Protein AF-A0A6C0CXL1-F1 (afdb_monomer_lite)

Foldseek 3Di:
DDFDPLCVVVPVLFALLLLLLAQALCSLVVCVVVVVSHPQLNVLQHQSNLVVCVVVVVSHPQANVLNNQHLVSVVVLVVQLVVVVVVCVVVVHDDDSCVRYPLVSNLNHPNCVVVCVVVVVSHFQDDDDDPPDDDDDPPPPPVPVVCVPCRPDHDLLVLLLDLVNLVVCVVVVVSHQLLNVLLRQNSQVVCVVPVVSHDQANVLLHLNNLVVCVVCVVSHDQASVLLRLNNQVVCVVVVVSHPQLNVLLRQNNLVVCVVPVVSHQQQNVLNHLNCLVVSCCQRVVVNVVRVVVPCVVRYDSSSNSNHNSRHDDPPPVVVPPPDD

pLDDT: mean 84.77, std 17.28, range [34.38, 98.25]

Sequence (324 aa):
MSLAPWVKQYEDELLEEYLSRNTNPEVIKYLEKYPKMIRWKYLSENPVAIEILKKNKHRIHWKKICLNPHPYAMEMIKEHYAHYLKRWKEKGIRTPPHMILSWENLSKNPNAVEFLKENPQNVCWYFQENENEWEGGPECSINDELDKNNPDEIHYGYLSENPSAVGYLREKSHIIMGDWLSTNTNGIELLEKKPELINWYWLSENPRAVHILQKHLDKVDWCQLSKNTNAIYLLDNNLEKIDWTYLSANENAVHLLEKYPKKIDWRWLCKNPNAGKIFEKYLDPKNGKYANLNIFNKLDWDWLSENPCIFVKKDEETEQNYCV

Radius of gyration: 22.91 Å; chains: 1; bounding box: 66×61×61 Å

Organism: NCBI:txid1070528

Structure (mmCIF, N/CA/C/O backbone):
data_AF-A0A6C0CXL1-F1
#
_entry.id   AF-A0A6C0CXL1-F1
#
loop_
_atom_site.group_PDB
_atom_site.id
_atom_site.type_symbol
_atom_site.label_atom_id
_atom_site.label_alt_id
_atom_site.label_comp_id
_atom_site.label_asym_id
_atom_site.label_entity_id
_atom_site.label_seq_id
_atom_site.pdbx_PDB_ins_code
_atom_site.Cartn_x
_atom_site.Cartn_y
_atom_site.Cartn_z
_atom_site.occupancy
_atom_site.B_iso_or_equiv
_atom_site.auth_seq_id
_atom_site.auth_comp_id
_atom_site.auth_asym_id
_atom_site.auth_atom_id
_atom_site.pdbx_PDB_model_num
ATOM 1 N N . MET A 1 1 ? 4.145 18.665 17.417 1.00 62.16 1 MET A N 1
ATOM 2 C CA . MET A 1 1 ? 3.394 17.724 16.563 1.00 62.16 1 MET A CA 1
ATOM 3 C C . MET A 1 1 ? 3.927 16.347 16.850 1.00 62.16 1 MET A C 1
ATOM 5 O O . MET A 1 1 ? 5.126 16.206 17.063 1.00 62.16 1 MET A O 1
ATOM 9 N N . SER A 1 2 ? 3.025 15.403 17.034 1.00 78.81 2 SER A N 1
ATOM 10 C CA . SER A 1 2 ? 3.309 14.166 17.742 1.00 78.81 2 SER A CA 1
ATOM 11 C C . SER A 1 2 ? 2.413 13.066 17.216 1.00 78.81 2 SER A C 1
ATOM 13 O O . SER A 1 2 ? 1.394 13.342 16.580 1.00 78.81 2 SER A O 1
ATOM 15 N N . LEU A 1 3 ? 2.788 11.842 17.568 1.00 91.81 3 LEU A N 1
ATOM 16 C CA . LEU A 1 3 ? 1.877 10.716 17.669 1.00 91.81 3 LEU A CA 1
ATOM 17 C C . LEU A 1 3 ? 0.477 11.160 18.121 1.00 91.81 3 LEU A C 1
ATOM 19 O O . LEU A 1 3 ? 0.335 12.061 18.966 1.00 91.81 3 LEU A O 1
ATOM 23 N N . ALA A 1 4 ? -0.538 10.528 17.544 1.00 92.12 4 ALA A N 1
ATOM 24 C CA . ALA A 1 4 ? -1.924 10.711 17.921 1.00 92.12 4 ALA A CA 1
ATOM 25 C C . ALA A 1 4 ? -2.090 10.479 19.435 1.00 92.12 4 ALA A C 1
ATOM 27 O O . ALA A 1 4 ? -1.402 9.626 20.007 1.00 92.12 4 ALA A O 1
ATOM 28 N N . PRO A 1 5 ? -2.979 11.223 20.122 1.00 89.56 5 PRO A N 1
ATOM 29 C CA . PRO A 1 5 ? -3.103 11.130 21.576 1.00 89.56 5 PRO A CA 1
ATOM 30 C C . PRO A 1 5 ? -3.296 9.700 22.094 1.00 89.56 5 PRO A C 1
ATOM 32 O O . PRO A 1 5 ? -2.700 9.342 23.108 1.00 89.56 5 PRO A O 1
ATOM 35 N N . TRP A 1 6 ? -4.064 8.880 21.369 1.00 89.38 6 TRP A N 1
ATOM 36 C CA . TRP A 1 6 ? -4.386 7.503 21.745 1.00 89.38 6 TRP A CA 1
ATOM 37 C C . TRP A 1 6 ? -3.184 6.545 21.704 1.00 89.38 6 TRP A C 1
ATOM 39 O O . TRP A 1 6 ? -3.127 5.620 22.514 1.00 89.38 6 TRP A O 1
ATOM 49 N N . VAL A 1 7 ? -2.213 6.768 20.807 1.00 91.88 7 VAL A N 1
ATOM 50 C CA . VAL A 1 7 ? -1.044 5.880 20.639 1.00 91.88 7 VAL A CA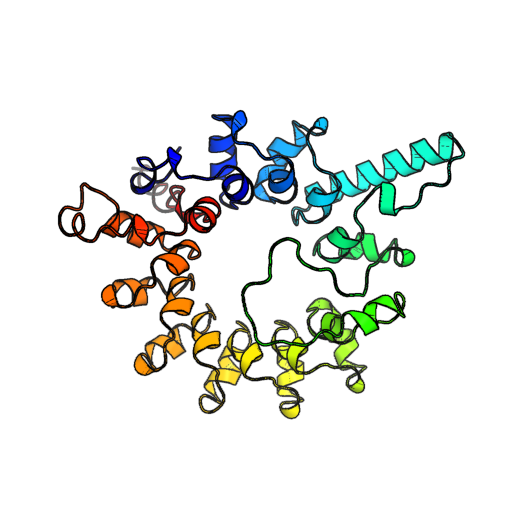 1
ATOM 51 C C . VAL A 1 7 ? 0.151 6.320 21.479 1.00 91.88 7 VAL A C 1
ATOM 53 O O . VAL A 1 7 ? 1.046 5.532 21.749 1.00 91.88 7 VAL A O 1
ATOM 56 N N . LYS A 1 8 ? 0.169 7.573 21.948 1.00 90.06 8 LYS A N 1
ATOM 57 C CA . LYS A 1 8 ? 1.315 8.157 22.662 1.00 90.06 8 LYS A CA 1
ATOM 58 C C . LYS A 1 8 ? 1.738 7.375 23.914 1.00 90.06 8 LYS A C 1
ATOM 60 O O . LYS A 1 8 ? 2.912 7.351 24.250 1.00 90.06 8 LYS A O 1
ATOM 65 N N . GLN A 1 9 ? 0.793 6.762 24.618 1.00 87.19 9 GLN A N 1
ATOM 66 C CA . GLN A 1 9 ? 1.080 5.929 25.796 1.00 87.19 9 GLN A CA 1
ATOM 67 C C . GLN A 1 9 ? 1.695 4.560 25.450 1.00 87.19 9 GLN A C 1
ATOM 69 O O . GLN A 1 9 ? 2.160 3.867 26.344 1.00 87.19 9 GLN A O 1
ATOM 74 N N . TYR A 1 10 ? 1.678 4.186 24.171 1.00 91.00 10 TYR A N 1
ATOM 75 C CA . TYR A 1 10 ? 2.215 2.942 23.622 1.00 91.00 10 TYR A CA 1
ATOM 76 C C . TYR A 1 10 ? 3.412 3.222 22.700 1.00 91.00 10 TYR A C 1
ATOM 78 O O . TYR A 1 10 ? 3.682 2.465 21.777 1.00 91.00 10 TYR A O 1
ATOM 86 N N . GLU A 1 11 ? 4.116 4.340 22.918 1.00 91.75 11 GLU A N 1
ATOM 87 C CA . GLU A 1 11 ? 5.282 4.733 22.114 1.00 91.75 11 GLU A CA 1
ATOM 88 C C . GLU A 1 11 ? 6.381 3.655 22.134 1.00 91.75 11 GLU A C 1
ATOM 90 O O . GLU A 1 11 ? 7.046 3.456 21.122 1.00 91.75 11 GLU A O 1
ATOM 95 N N . ASP A 1 12 ? 6.505 2.913 23.240 1.00 92.19 12 ASP A N 1
ATOM 96 C CA . ASP A 1 12 ? 7.472 1.818 23.402 1.00 92.19 12 ASP A CA 1
ATOM 97 C C . ASP A 1 12 ? 7.154 0.575 22.547 1.00 92.19 12 ASP A C 1
ATOM 99 O O . ASP A 1 12 ? 8.040 -0.244 22.315 1.00 92.19 12 ASP A O 1
ATOM 103 N N . GLU A 1 13 ? 5.920 0.441 22.050 1.00 94.19 13 GLU A N 1
ATOM 104 C CA . GLU A 1 13 ? 5.513 -0.661 21.164 1.00 94.19 13 GLU A CA 1
ATOM 105 C C . GLU A 1 13 ? 5.807 -0.358 19.686 1.00 94.19 13 GLU A C 1
ATOM 107 O O . GLU A 1 13 ? 5.706 -1.236 18.830 1.00 94.19 13 GLU A O 1
ATOM 112 N N . LEU A 1 14 ? 6.156 0.892 19.355 1.00 94.19 14 LEU A N 1
ATOM 113 C CA . LEU A 1 14 ? 6.406 1.289 17.974 1.00 94.19 14 LEU A CA 1
ATOM 114 C C . LEU A 1 14 ? 7.788 0.832 17.507 1.00 94.19 14 LEU A C 1
ATOM 116 O O . LEU A 1 14 ? 8.821 1.128 18.112 1.00 94.19 14 LEU A O 1
ATOM 120 N N . LEU A 1 15 ? 7.814 0.170 16.355 1.00 94.56 15 LEU A N 1
ATOM 121 C CA . LEU A 1 15 ? 9.019 -0.432 15.805 1.00 94.56 15 LEU A CA 1
ATOM 122 C C . LEU A 1 15 ? 9.686 0.487 14.780 1.00 94.56 15 LEU A C 1
ATOM 124 O O . LEU A 1 15 ? 9.108 0.895 13.777 1.00 94.56 15 LEU A O 1
ATOM 128 N N . GLU A 1 16 ? 10.961 0.769 15.022 1.00 92.62 16 GLU A N 1
ATOM 129 C CA . GLU A 1 16 ? 11.849 1.639 14.233 1.00 92.62 16 GLU A CA 1
ATOM 130 C C . GLU A 1 16 ? 11.957 1.285 12.734 1.00 92.62 16 GLU A C 1
ATOM 132 O O . GLU A 1 16 ? 12.071 2.181 11.889 1.00 92.62 16 GLU A O 1
ATOM 137 N N . GLU A 1 17 ? 11.922 -0.004 12.385 1.00 91.12 17 GLU A N 1
ATOM 138 C CA . GLU A 1 17 ? 11.949 -0.483 10.997 1.00 91.12 17 GLU A CA 1
ATOM 139 C C . GLU A 1 17 ? 10.695 -0.042 10.239 1.00 91.12 17 GLU A C 1
ATOM 141 O O . GLU A 1 17 ? 10.800 0.625 9.208 1.00 91.12 17 GLU A O 1
ATOM 146 N N . TYR A 1 18 ? 9.528 -0.320 10.812 1.00 94.06 18 TYR A N 1
ATOM 147 C CA . TYR A 1 18 ? 8.222 -0.001 10.242 1.00 94.06 18 TYR A CA 1
ATOM 148 C C . TYR A 1 18 ? 7.910 1.496 10.295 1.00 94.06 18 TYR A C 1
ATOM 150 O O . TYR A 1 18 ? 7.421 2.063 9.318 1.00 94.06 18 TYR A O 1
ATOM 158 N N . LEU A 1 19 ? 8.312 2.190 11.364 1.00 94.31 19 LEU A N 1
ATOM 159 C CA . LEU A 1 19 ? 8.264 3.653 11.424 1.00 94.31 19 LEU A CA 1
ATOM 160 C C . LEU A 1 19 ? 9.050 4.293 10.275 1.00 94.31 19 LEU A C 1
ATOM 162 O O . LEU A 1 19 ? 8.605 5.277 9.696 1.00 94.31 19 LEU A O 1
ATOM 166 N N . SER A 1 20 ? 10.201 3.731 9.898 1.00 94.88 20 SER A N 1
ATOM 167 C CA . SER A 1 20 ? 10.993 4.265 8.783 1.00 94.88 20 SER A CA 1
ATOM 168 C C . SER A 1 20 ? 10.318 4.071 7.415 1.00 94.88 20 SER A C 1
ATOM 170 O O . SER A 1 20 ? 10.672 4.780 6.471 1.00 94.88 20 SER A O 1
ATOM 172 N N . ARG A 1 21 ? 9.340 3.161 7.306 1.00 94.25 21 ARG A N 1
ATOM 173 C CA . ARG A 1 21 ? 8.512 2.926 6.106 1.00 94.25 21 ARG A CA 1
ATOM 174 C C . ARG A 1 21 ? 7.214 3.741 6.105 1.00 94.25 21 ARG A C 1
ATOM 176 O O . ARG A 1 21 ? 6.610 3.910 5.051 1.00 94.25 21 ARG A O 1
ATOM 183 N N . ASN A 1 22 ? 6.825 4.306 7.251 1.00 95.62 22 ASN A N 1
ATOM 184 C CA . ASN A 1 22 ? 5.601 5.089 7.394 1.00 95.62 22 ASN A CA 1
ATOM 185 C C . ASN A 1 22 ? 5.575 6.276 6.419 1.00 95.62 22 ASN A C 1
ATOM 187 O O . ASN A 1 22 ? 6.518 7.066 6.335 1.00 95.62 22 ASN A O 1
ATOM 191 N N . THR A 1 23 ? 4.484 6.410 5.674 1.00 93.38 23 THR A N 1
ATOM 192 C CA . THR A 1 23 ? 4.350 7.402 4.599 1.00 93.38 23 THR A CA 1
ATOM 193 C C . THR A 1 23 ? 3.755 8.730 5.065 1.00 93.38 23 THR A C 1
ATOM 195 O O . THR A 1 23 ? 3.621 9.654 4.264 1.00 93.38 23 THR A O 1
ATOM 198 N N . ASN A 1 24 ? 3.416 8.879 6.350 1.00 94.19 24 ASN A N 1
ATOM 199 C CA . ASN A 1 24 ? 2.946 10.152 6.888 1.00 94.19 24 ASN A CA 1
ATOM 200 C C . ASN A 1 24 ? 4.112 11.160 6.993 1.00 94.19 24 ASN A C 1
ATOM 202 O O . ASN A 1 24 ? 5.084 10.873 7.689 1.00 94.19 24 ASN A O 1
ATOM 206 N N . PRO A 1 25 ? 4.029 12.372 6.407 1.00 92.88 25 PRO A N 1
ATOM 207 C CA . PRO A 1 25 ? 5.104 13.369 6.483 1.00 92.88 25 PRO A CA 1
ATOM 208 C C . PRO A 1 25 ? 5.541 13.755 7.907 1.00 92.88 25 PRO A C 1
ATOM 210 O O . PRO A 1 25 ? 6.688 14.156 8.119 1.00 92.88 25 PRO A O 1
ATOM 213 N N . GLU A 1 26 ? 4.657 13.634 8.903 1.00 93.62 26 GLU A N 1
ATOM 214 C CA . GLU A 1 26 ? 4.987 13.929 10.303 1.00 93.62 26 GLU A CA 1
ATOM 215 C C . GLU A 1 26 ? 5.978 12.918 10.909 1.00 93.62 26 GLU A C 1
ATOM 217 O O . GLU A 1 26 ? 6.662 13.258 11.882 1.00 93.62 26 GLU A O 1
ATOM 222 N N . VAL A 1 27 ? 6.148 11.730 10.308 1.00 94.56 27 VAL A N 1
ATOM 223 C CA . VAL A 1 27 ? 7.129 10.739 10.772 1.00 94.56 27 VAL A CA 1
ATOM 224 C C . VAL A 1 27 ? 8.553 11.280 10.724 1.00 94.56 27 VAL A C 1
ATOM 226 O O . VAL A 1 27 ? 9.348 11.000 11.617 1.00 94.56 27 VAL A O 1
ATOM 229 N N . ILE A 1 28 ? 8.882 12.121 9.738 1.00 94.50 28 ILE A N 1
ATOM 230 C CA . ILE A 1 28 ? 10.234 12.672 9.601 1.00 94.50 28 ILE A CA 1
ATOM 231 C C . ILE A 1 28 ? 10.564 13.569 10.791 1.00 94.50 28 ILE A C 1
ATOM 233 O O . ILE A 1 28 ? 11.634 13.437 11.378 1.00 94.50 28 ILE A O 1
ATOM 237 N N . LYS A 1 29 ? 9.617 14.409 11.223 1.00 93.12 29 LYS A N 1
ATOM 238 C CA . LYS A 1 29 ? 9.799 15.259 12.411 1.00 93.12 29 LYS A CA 1
ATOM 239 C C . LYS A 1 29 ? 9.930 14.427 13.685 1.00 93.12 29 LYS A C 1
ATOM 241 O O . LYS A 1 29 ? 10.704 14.779 14.575 1.00 93.12 29 LYS A O 1
ATOM 246 N N . TYR A 1 30 ? 9.172 13.334 13.784 1.00 93.12 30 TYR A N 1
ATOM 247 C CA . TYR A 1 30 ? 9.276 12.394 14.898 1.00 93.12 30 TYR A CA 1
ATOM 248 C C . TYR A 1 30 ? 10.666 11.737 14.943 1.00 93.12 30 TYR A C 1
ATOM 250 O O . TYR A 1 30 ? 11.342 11.778 15.970 1.00 93.12 30 TYR A O 1
ATOM 258 N N . LEU A 1 31 ? 11.141 11.227 13.808 1.00 93.56 31 LEU A N 1
ATOM 259 C CA . LEU A 1 31 ? 12.451 10.593 13.670 1.00 93.56 31 LEU A CA 1
ATOM 260 C C . LEU A 1 31 ? 13.623 11.566 13.885 1.00 93.56 31 LEU A C 1
ATOM 262 O O . LEU A 1 31 ? 14.632 11.182 14.472 1.00 93.56 31 LEU A O 1
ATOM 266 N N . GLU A 1 32 ? 13.496 12.834 13.484 1.00 92.94 32 GLU A N 1
ATOM 267 C CA . GLU A 1 32 ? 14.496 13.876 13.773 1.00 92.94 32 GLU A CA 1
ATOM 268 C C . GLU A 1 32 ? 14.649 14.133 15.283 1.00 92.94 32 GLU A C 1
ATOM 270 O O . GLU A 1 32 ? 15.757 14.405 15.751 1.00 92.94 32 GLU A O 1
ATOM 275 N N . LYS A 1 33 ? 13.566 14.001 16.064 1.00 92.81 33 LYS A N 1
ATOM 276 C CA . LYS A 1 33 ? 13.610 14.095 17.533 1.00 92.81 33 LYS A CA 1
ATOM 277 C C . LYS A 1 33 ? 14.273 12.871 18.173 1.00 92.81 33 LYS A C 1
ATOM 279 O O . LYS A 1 33 ? 14.912 13.005 19.219 1.00 92.81 33 LYS A O 1
ATOM 284 N N . TYR A 1 34 ? 14.168 11.704 17.537 1.00 92.00 34 TYR A N 1
ATOM 285 C CA . TYR A 1 34 ? 14.730 10.443 18.025 1.00 92.00 34 TYR A CA 1
ATOM 286 C C . TYR A 1 34 ? 15.648 9.772 16.987 1.00 92.00 34 TYR A C 1
ATOM 288 O O . TYR A 1 34 ? 15.342 8.683 16.496 1.00 92.00 34 TYR A O 1
ATOM 296 N N . PRO A 1 35 ? 16.837 10.340 16.689 1.00 91.81 35 PRO A N 1
ATOM 297 C CA . PRO A 1 35 ? 17.684 9.867 15.588 1.00 91.81 35 PRO A CA 1
ATOM 298 C C . PRO A 1 35 ? 18.131 8.402 15.684 1.00 91.81 35 PRO A C 1
ATOM 300 O O . PRO A 1 35 ? 18.519 7.806 14.683 1.00 91.81 35 PRO A O 1
ATOM 303 N N . LYS A 1 36 ? 18.101 7.815 16.888 1.00 92.00 36 LYS A N 1
ATOM 304 C CA . LYS A 1 36 ? 18.439 6.403 17.118 1.00 92.00 36 LYS A CA 1
ATOM 305 C C . LYS A 1 36 ? 17.421 5.434 16.510 1.00 92.00 36 LYS A C 1
ATOM 307 O O . LYS A 1 36 ? 17.808 4.317 16.198 1.00 92.00 36 LYS A O 1
ATOM 312 N N . MET A 1 37 ? 16.176 5.871 16.314 1.00 90.62 37 MET A N 1
ATOM 313 C CA . MET A 1 37 ? 15.108 5.076 15.696 1.00 90.62 37 MET A CA 1
ATOM 314 C C . MET A 1 37 ? 15.181 5.089 14.163 1.00 90.62 37 MET A C 1
ATOM 316 O O . MET A 1 37 ? 14.412 4.406 13.496 1.00 90.62 37 MET A O 1
ATOM 320 N N . ILE A 1 38 ? 16.088 5.875 13.571 1.00 94.19 38 ILE A N 1
ATOM 321 C CA . ILE A 1 38 ? 16.188 5.979 12.116 1.00 94.19 38 ILE A CA 1
ATOM 322 C C . ILE A 1 38 ? 16.854 4.729 11.545 1.00 94.19 38 ILE A C 1
ATOM 324 O O . ILE A 1 38 ? 18.068 4.523 11.676 1.00 94.19 38 ILE A O 1
ATOM 328 N N . ARG A 1 39 ? 16.084 3.947 10.789 1.00 96.19 39 ARG A N 1
ATOM 329 C CA . ARG A 1 39 ? 16.602 2.847 9.976 1.00 96.19 39 ARG A CA 1
ATOM 330 C C . ARG A 1 39 ? 16.792 3.317 8.537 1.00 96.19 39 ARG A C 1
ATOM 332 O O . ARG A 1 39 ? 15.928 3.164 7.683 1.00 96.19 39 ARG A O 1
ATOM 339 N N . TRP A 1 40 ? 17.981 3.857 8.250 1.00 96.12 40 TRP A N 1
ATOM 340 C CA . TRP A 1 40 ? 18.332 4.459 6.952 1.00 96.12 40 TRP A CA 1
ATOM 341 C C . TRP A 1 40 ? 18.104 3.561 5.729 1.00 96.12 40 TRP A C 1
ATOM 343 O O . TRP A 1 40 ? 17.824 4.081 4.653 1.00 96.12 40 TRP A O 1
ATOM 353 N N . LYS A 1 41 ? 18.203 2.232 5.880 1.00 94.62 41 LYS A N 1
ATOM 354 C CA . LYS A 1 41 ? 17.879 1.261 4.821 1.00 94.62 41 LYS A CA 1
ATOM 355 C C . LYS A 1 41 ? 16.439 1.453 4.324 1.00 94.62 41 LYS A C 1
ATOM 357 O O . LYS A 1 41 ? 16.252 1.670 3.132 1.00 94.62 41 LYS A O 1
ATOM 362 N N . TYR A 1 42 ? 15.472 1.435 5.240 1.00 94.88 42 TYR A N 1
ATOM 363 C CA . TYR A 1 42 ? 14.039 1.583 4.960 1.00 94.88 42 TYR A CA 1
ATOM 364 C C . TYR A 1 42 ? 13.640 3.040 4.728 1.00 94.88 42 TYR A C 1
ATOM 366 O O . TYR A 1 42 ? 12.848 3.354 3.850 1.00 94.88 42 TYR A O 1
ATOM 374 N N . LEU A 1 43 ? 14.292 3.973 5.421 1.00 95.94 43 LEU A N 1
ATOM 375 C CA . LEU A 1 43 ? 14.077 5.392 5.159 1.00 95.94 43 LEU A CA 1
ATOM 376 C C . LEU A 1 43 ? 14.509 5.789 3.731 1.00 95.94 43 LEU A C 1
ATOM 378 O O . LEU A 1 43 ? 13.985 6.743 3.171 1.00 95.94 43 LEU A O 1
ATOM 382 N N . SER A 1 44 ? 15.456 5.063 3.121 1.00 96.56 44 SER A N 1
ATOM 383 C CA . SER A 1 44 ? 15.915 5.344 1.753 1.00 96.56 44 SER A CA 1
ATOM 384 C C . SER A 1 44 ? 14.859 5.038 0.688 1.00 96.56 44 SER A C 1
ATOM 386 O O . SER A 1 44 ? 14.833 5.732 -0.323 1.00 96.56 44 SER A O 1
ATOM 388 N N . GLU A 1 45 ? 13.999 4.036 0.889 1.00 94.94 45 GLU A N 1
ATOM 389 C CA . GLU A 1 45 ? 12.871 3.730 -0.015 1.00 94.94 45 GLU A CA 1
ATOM 390 C C . GLU A 1 45 ? 11.639 4.611 0.259 1.00 94.94 45 GLU A C 1
ATOM 392 O O . GLU A 1 45 ? 10.769 4.735 -0.598 1.00 94.94 45 GLU A O 1
ATOM 397 N N . ASN A 1 46 ? 11.592 5.285 1.412 1.00 95.69 46 ASN A N 1
ATOM 398 C CA . ASN A 1 46 ? 10.460 6.104 1.823 1.00 95.69 46 ASN A CA 1
ATOM 399 C C . ASN A 1 46 ? 10.384 7.440 1.038 1.00 95.69 46 ASN A C 1
ATOM 401 O O . ASN A 1 46 ? 11.305 8.266 1.129 1.00 95.69 46 ASN A O 1
ATOM 405 N N . PRO A 1 47 ? 9.291 7.717 0.298 1.00 95.19 47 PRO A N 1
ATOM 406 C CA . PRO A 1 47 ? 9.170 8.928 -0.513 1.00 95.19 47 PRO A CA 1
ATOM 407 C C . PRO A 1 47 ? 9.091 10.225 0.298 1.00 95.19 47 PRO A C 1
ATOM 409 O O . PRO A 1 47 ? 9.556 11.260 -0.185 1.00 95.19 47 PRO A O 1
ATOM 412 N N . VAL A 1 48 ? 8.568 10.203 1.531 1.00 96.06 48 VAL A N 1
ATOM 413 C CA . VAL A 1 48 ? 8.474 11.424 2.357 1.00 96.06 48 VAL A CA 1
ATOM 414 C C . VAL A 1 48 ? 9.805 11.813 3.002 1.00 96.06 48 VAL A C 1
ATOM 416 O O . VAL A 1 48 ? 9.958 12.927 3.500 1.00 96.06 48 VAL A O 1
ATOM 419 N N . ALA A 1 49 ? 10.806 10.931 2.953 1.00 96.75 49 ALA A N 1
ATOM 420 C CA . ALA A 1 49 ? 12.109 11.150 3.568 1.00 96.75 49 ALA A CA 1
ATOM 421 C C . ALA A 1 49 ? 13.103 11.937 2.697 1.00 96.75 49 ALA A C 1
ATOM 423 O O . ALA A 1 49 ? 14.254 12.132 3.094 1.00 96.75 49 ALA A O 1
ATOM 424 N N . ILE A 1 50 ? 12.708 12.409 1.514 1.00 96.25 50 ILE A N 1
ATOM 425 C CA . ILE A 1 50 ? 13.657 12.971 0.545 1.00 96.25 50 ILE A CA 1
ATOM 426 C C . ILE A 1 50 ? 14.520 14.113 1.110 1.00 96.25 50 ILE A C 1
ATOM 428 O O . ILE A 1 50 ? 15.729 14.155 0.879 1.00 96.25 50 ILE A O 1
ATOM 432 N N . GLU A 1 51 ? 13.938 15.008 1.909 1.00 95.75 51 GLU A N 1
ATOM 433 C CA . GLU A 1 51 ? 14.649 16.167 2.457 1.00 95.75 51 GLU A CA 1
ATOM 434 C C . GLU A 1 51 ? 15.680 15.772 3.521 1.00 95.75 51 GLU A C 1
ATOM 436 O O . GLU A 1 51 ? 16.786 16.321 3.558 1.00 95.75 51 GLU A O 1
ATOM 441 N N . ILE A 1 52 ? 15.376 14.772 4.354 1.00 95.88 52 ILE A N 1
ATOM 442 C CA . ILE A 1 52 ? 16.345 14.248 5.323 1.00 95.88 52 ILE A CA 1
ATOM 443 C C . ILE A 1 52 ? 17.444 13.432 4.624 1.00 95.88 52 ILE A C 1
ATOM 445 O O . ILE A 1 52 ? 18.612 13.540 5.012 1.00 95.88 52 ILE A O 1
ATOM 449 N N . LEU A 1 53 ? 17.124 12.702 3.548 1.00 97.12 53 LEU A N 1
ATOM 450 C CA . LEU A 1 53 ? 18.117 11.992 2.729 1.00 97.12 53 LEU A CA 1
ATOM 451 C C . LEU A 1 53 ? 19.073 12.970 2.024 1.00 97.12 53 LEU A C 1
ATOM 453 O O . LEU A 1 53 ? 20.287 12.753 2.048 1.00 97.12 53 LEU A O 1
ATOM 457 N N . LYS A 1 54 ? 18.572 14.089 1.477 1.00 95.56 54 LYS A N 1
ATOM 458 C CA . LYS A 1 54 ? 19.397 15.153 0.864 1.00 95.56 54 LYS A CA 1
ATOM 459 C C . LYS A 1 54 ? 20.442 15.707 1.834 1.00 95.56 54 LYS A C 1
ATOM 461 O O . LYS A 1 54 ? 21.597 15.892 1.447 1.00 95.56 54 LYS A O 1
ATOM 466 N N . LYS A 1 55 ? 20.060 15.930 3.096 1.00 95.56 55 LYS A N 1
ATOM 467 C CA . LYS A 1 55 ? 20.964 16.404 4.163 1.00 95.56 55 LYS A CA 1
ATOM 468 C C . LYS A 1 55 ? 21.970 15.335 4.608 1.00 95.56 55 LYS A C 1
ATOM 470 O O . LYS A 1 55 ? 23.038 15.670 5.112 1.00 95.56 55 LYS A O 1
ATOM 475 N N . ASN A 1 56 ? 21.663 14.054 4.394 1.00 95.88 56 ASN A N 1
ATOM 476 C CA . ASN A 1 56 ? 22.427 12.917 4.909 1.00 95.88 56 ASN A CA 1
ATOM 477 C C . ASN A 1 56 ? 22.877 11.953 3.798 1.00 95.88 56 ASN A C 1
ATOM 479 O O . ASN A 1 56 ? 22.786 10.737 3.955 1.00 95.88 56 ASN A O 1
ATOM 483 N N . LYS A 1 57 ? 23.432 12.473 2.691 1.00 94.25 57 LYS A N 1
ATOM 484 C CA . LYS A 1 57 ? 23.839 11.662 1.519 1.00 94.25 57 LYS A CA 1
ATOM 485 C C . LYS A 1 57 ? 24.722 10.446 1.851 1.00 94.25 57 LYS A C 1
ATOM 487 O O . LYS A 1 57 ? 24.644 9.426 1.178 1.00 94.25 57 LYS A O 1
ATOM 492 N N . HIS A 1 58 ? 25.545 10.542 2.896 1.00 94.19 58 HIS A N 1
ATOM 493 C CA . HIS A 1 58 ? 26.442 9.473 3.354 1.00 94.19 58 HIS A CA 1
ATOM 494 C C . HIS A 1 58 ? 25.729 8.307 4.065 1.00 94.19 58 HIS A C 1
ATOM 496 O O . HIS A 1 58 ? 26.338 7.261 4.271 1.00 94.19 58 HIS A O 1
ATOM 502 N N . ARG A 1 59 ? 24.464 8.481 4.466 1.00 95.62 59 ARG A N 1
ATOM 503 C CA . ARG A 1 59 ? 23.639 7.451 5.117 1.00 95.62 59 ARG A CA 1
ATOM 504 C C . ARG A 1 59 ? 22.704 6.728 4.151 1.00 95.62 59 ARG A C 1
ATOM 506 O O . ARG A 1 59 ? 22.081 5.749 4.544 1.00 95.62 59 ARG A O 1
ATOM 513 N N . ILE A 1 60 ? 22.596 7.208 2.913 1.00 95.00 60 ILE A N 1
ATOM 514 C CA . ILE A 1 60 ? 21.685 6.654 1.913 1.00 95.00 60 ILE A CA 1
ATOM 515 C C . ILE A 1 60 ? 22.085 5.223 1.580 1.00 95.00 60 ILE A C 1
ATOM 517 O O . ILE A 1 60 ? 23.230 4.940 1.218 1.00 95.00 60 ILE A O 1
ATOM 521 N N . HIS A 1 61 ? 21.104 4.332 1.633 1.00 94.62 61 HIS A N 1
ATOM 522 C CA . HIS A 1 61 ? 21.257 2.970 1.167 1.00 94.62 61 HIS A CA 1
ATOM 523 C C . HIS A 1 61 ? 20.942 2.901 -0.333 1.00 94.62 61 HIS A C 1
ATOM 525 O O . HIS A 1 61 ? 19.788 2.751 -0.737 1.00 94.62 61 HIS A O 1
ATOM 531 N N . TRP A 1 62 ? 21.975 2.992 -1.175 1.00 91.56 62 TRP A N 1
ATOM 532 C CA . TRP A 1 62 ? 21.835 3.155 -2.632 1.00 91.56 62 TRP A CA 1
ATOM 533 C C . TRP A 1 62 ? 21.085 2.024 -3.352 1.00 91.56 62 TRP A C 1
ATOM 535 O O . TRP A 1 62 ? 20.414 2.279 -4.349 1.00 91.56 62 TRP A O 1
ATOM 545 N N . LYS A 1 63 ? 21.094 0.790 -2.828 1.00 90.75 63 LYS A N 1
ATOM 546 C CA . LYS A 1 63 ? 20.218 -0.273 -3.357 1.00 90.75 63 LYS A CA 1
ATOM 547 C C . LYS A 1 63 ? 18.740 0.021 -3.076 1.00 90.75 63 LYS A C 1
ATOM 549 O O . LYS A 1 63 ? 17.914 -0.201 -3.949 1.00 90.75 63 LYS A O 1
ATOM 554 N N . LYS A 1 64 ? 18.390 0.533 -1.891 1.00 92.44 64 LYS A N 1
ATOM 555 C CA . LYS A 1 64 ? 16.984 0.719 -1.476 1.00 92.44 64 LYS A CA 1
ATOM 556 C C . LYS A 1 64 ? 16.400 2.045 -1.965 1.00 92.44 64 LYS A C 1
ATOM 558 O O . LYS A 1 64 ? 15.237 2.073 -2.333 1.00 92.44 64 LYS A O 1
ATOM 563 N N . ILE A 1 65 ? 17.209 3.101 -2.121 1.00 94.56 65 ILE A N 1
ATOM 564 C CA . ILE A 1 65 ? 16.738 4.344 -2.767 1.00 94.56 65 ILE A CA 1
ATOM 565 C C . ILE A 1 65 ? 16.272 4.114 -4.211 1.00 94.56 65 ILE A C 1
ATOM 567 O O . ILE A 1 65 ? 15.423 4.850 -4.691 1.00 94.56 65 ILE A O 1
ATOM 571 N N . CYS A 1 66 ? 16.752 3.060 -4.884 1.00 93.50 66 CYS A N 1
ATOM 572 C CA . CYS A 1 66 ? 16.258 2.670 -6.204 1.00 93.50 66 CYS A CA 1
ATOM 573 C C . CYS A 1 66 ? 14.762 2.307 -6.211 1.00 93.50 66 CYS A C 1
ATOM 575 O O . CYS A 1 66 ? 14.158 2.419 -7.267 1.00 93.50 66 CYS A O 1
ATOM 577 N N . LEU A 1 67 ? 14.162 1.939 -5.070 1.00 91.81 67 LEU A N 1
ATOM 578 C CA . LEU A 1 67 ? 12.713 1.724 -4.920 1.00 91.81 67 LEU A CA 1
ATOM 579 C C . LEU A 1 67 ? 11.940 3.013 -4.613 1.00 91.81 67 LEU A C 1
ATOM 581 O O . LEU A 1 67 ? 10.716 3.011 -4.653 1.00 91.81 67 LEU A O 1
ATOM 585 N N . ASN A 1 68 ? 12.629 4.110 -4.288 1.00 95.00 68 ASN A N 1
ATOM 586 C CA . ASN A 1 68 ? 11.982 5.337 -3.850 1.00 95.00 68 ASN A CA 1
ATOM 587 C C . ASN A 1 68 ? 11.260 6.008 -5.032 1.00 95.00 68 ASN A C 1
ATOM 589 O O . ASN A 1 68 ? 11.924 6.436 -5.984 1.00 95.00 68 ASN A O 1
ATOM 593 N N . PRO A 1 69 ? 9.923 6.144 -4.989 1.00 93.19 69 PRO A N 1
ATOM 594 C CA . PRO A 1 69 ? 9.167 6.685 -6.107 1.00 93.19 69 PRO A CA 1
ATOM 595 C C . PRO A 1 69 ? 9.229 8.218 -6.160 1.00 93.19 69 PRO A C 1
ATOM 597 O O . PRO A 1 69 ? 8.585 8.817 -7.008 1.00 93.19 69 PRO A O 1
ATOM 600 N N . HIS A 1 70 ? 9.962 8.903 -5.283 1.00 94.88 70 HIS A N 1
ATOM 601 C CA . HIS A 1 70 ? 10.040 10.360 -5.324 1.00 94.88 70 HIS A CA 1
ATOM 602 C C . HIS A 1 70 ? 10.911 10.850 -6.508 1.00 94.88 70 HIS A C 1
ATOM 604 O O . HIS A 1 70 ? 12.045 10.387 -6.647 1.00 94.88 70 HIS A O 1
ATOM 610 N N . PRO A 1 71 ? 10.484 11.838 -7.326 1.00 92.94 71 PRO A N 1
ATOM 611 C CA . PRO A 1 71 ? 11.243 12.290 -8.505 1.00 92.94 71 PRO A CA 1
ATOM 612 C C . PRO A 1 71 ? 12.688 12.718 -8.204 1.00 92.94 71 PRO A C 1
ATOM 614 O O . PRO A 1 71 ? 13.622 12.336 -8.904 1.00 92.94 71 PRO A O 1
ATOM 617 N N . TYR A 1 72 ? 12.901 13.434 -7.097 1.00 94.62 72 TYR A N 1
ATOM 618 C CA . TYR A 1 72 ? 14.250 13.823 -6.666 1.00 94.62 72 TYR A CA 1
ATOM 619 C C . TYR A 1 72 ? 15.132 12.635 -6.245 1.00 94.62 72 TYR A C 1
ATOM 621 O O . TYR A 1 72 ? 16.354 12.740 -6.310 1.00 94.62 72 TYR A O 1
ATOM 629 N N . ALA A 1 73 ? 14.558 11.502 -5.821 1.00 95.62 73 ALA A N 1
ATOM 630 C CA . ALA A 1 73 ? 15.356 10.305 -5.566 1.00 95.62 73 ALA A CA 1
ATOM 631 C C . ALA A 1 73 ? 15.970 9.794 -6.879 1.00 95.62 73 ALA A C 1
ATOM 633 O O . ALA A 1 73 ? 17.148 9.441 -6.912 1.00 95.62 73 ALA A O 1
ATOM 634 N N . MET A 1 74 ? 15.213 9.861 -7.981 1.00 94.69 74 MET A N 1
ATOM 635 C CA . MET A 1 74 ? 15.705 9.521 -9.316 1.00 94.69 74 MET A CA 1
ATOM 636 C C . MET A 1 74 ? 16.829 10.459 -9.779 1.00 94.69 74 MET A C 1
ATOM 638 O O . MET A 1 74 ? 17.814 9.990 -10.348 1.00 94.69 74 MET A O 1
ATOM 642 N N . GLU A 1 75 ? 16.743 11.762 -9.498 1.00 94.69 75 GLU A N 1
ATOM 643 C CA . GLU A 1 75 ? 17.847 12.701 -9.768 1.00 94.69 75 GLU A CA 1
ATOM 644 C C . GLU A 1 75 ? 19.123 12.288 -9.023 1.00 94.69 75 GLU A C 1
ATOM 646 O O . GLU A 1 75 ? 20.186 12.145 -9.631 1.00 94.69 75 GLU A O 1
ATOM 651 N N . MET A 1 76 ? 19.008 11.993 -7.726 1.00 95.06 76 MET A N 1
ATOM 652 C CA . MET A 1 76 ? 20.138 11.548 -6.904 1.00 95.06 76 MET A CA 1
ATOM 653 C C . MET A 1 76 ? 20.746 10.233 -7.408 1.00 95.06 76 MET A C 1
ATOM 655 O O . MET A 1 76 ? 21.968 10.075 -7.401 1.00 95.06 76 MET A O 1
ATOM 659 N N . ILE A 1 77 ? 19.912 9.296 -7.866 1.00 95.12 77 ILE A N 1
ATOM 660 C CA . ILE A 1 77 ? 20.344 8.030 -8.474 1.00 95.12 77 ILE A CA 1
ATOM 661 C C . ILE A 1 77 ? 21.134 8.287 -9.761 1.00 95.12 77 ILE A C 1
ATOM 663 O O . ILE A 1 77 ? 22.222 7.729 -9.926 1.00 95.12 77 ILE A O 1
ATOM 667 N N . LYS A 1 78 ? 20.628 9.148 -10.654 1.00 94.38 78 LYS A N 1
ATOM 668 C CA . LYS A 1 78 ? 21.309 9.506 -11.911 1.00 94.38 78 LYS A CA 1
ATOM 669 C C . LYS A 1 78 ? 22.660 10.171 -11.644 1.00 94.38 78 LYS A C 1
ATOM 671 O O . LYS A 1 78 ? 23.657 9.791 -12.260 1.00 94.38 78 LYS A O 1
ATOM 676 N N . GLU A 1 79 ? 22.719 11.107 -10.698 1.00 93.88 79 GLU A N 1
ATOM 677 C CA . GLU A 1 79 ? 23.967 11.759 -10.278 1.00 93.88 79 GLU A CA 1
ATOM 678 C C . GLU A 1 79 ? 24.984 10.751 -9.730 1.00 93.88 79 GLU A C 1
ATOM 680 O O . GLU A 1 79 ? 26.156 10.768 -10.120 1.00 93.88 79 GLU A O 1
ATOM 685 N N . HIS A 1 80 ? 24.542 9.848 -8.849 1.00 91.75 80 HIS A N 1
ATOM 686 C CA . HIS A 1 80 ? 25.389 8.801 -8.282 1.00 91.75 80 HIS A CA 1
ATOM 687 C C . HIS A 1 80 ? 25.945 7.885 -9.370 1.00 91.75 80 HIS A C 1
ATOM 689 O O . HIS A 1 80 ? 27.152 7.641 -9.427 1.00 91.75 80 HIS A O 1
ATOM 695 N N . TYR A 1 81 ? 25.083 7.437 -10.280 1.00 91.00 81 TYR A N 1
ATOM 696 C CA . TYR A 1 81 ? 25.472 6.600 -11.404 1.00 91.00 81 TYR A CA 1
ATOM 697 C C . TYR A 1 81 ? 26.516 7.276 -12.292 1.00 91.00 81 TYR A C 1
ATOM 699 O O . TYR A 1 81 ? 27.582 6.708 -12.538 1.00 91.00 81 TYR A O 1
ATOM 707 N N . ALA A 1 82 ? 26.262 8.522 -12.701 1.00 91.06 82 ALA A N 1
ATOM 708 C CA . ALA A 1 82 ? 27.180 9.300 -13.526 1.00 91.06 82 ALA A CA 1
ATOM 709 C C . ALA A 1 82 ? 28.537 9.522 -12.834 1.00 91.06 82 ALA A C 1
ATOM 711 O O . ALA A 1 82 ? 29.588 9.373 -13.466 1.00 91.06 82 ALA A O 1
ATOM 712 N N . HIS A 1 83 ? 28.535 9.824 -11.530 1.00 89.62 83 HIS A N 1
ATOM 713 C CA . HIS A 1 83 ? 29.757 9.993 -10.743 1.00 89.62 83 HIS A CA 1
ATOM 714 C C . HIS A 1 83 ? 30.613 8.718 -10.731 1.00 89.62 83 HIS A C 1
ATOM 716 O O . HIS A 1 83 ? 31.820 8.781 -10.987 1.00 89.62 83 HIS A O 1
ATOM 722 N N . TYR A 1 84 ? 30.006 7.560 -10.457 1.00 86.19 84 TYR A N 1
ATOM 723 C CA . TYR A 1 84 ? 30.730 6.290 -10.384 1.00 86.19 84 TYR A CA 1
ATOM 724 C C . TYR A 1 84 ? 31.206 5.808 -11.756 1.00 86.19 84 TYR A C 1
ATOM 726 O O . TYR A 1 84 ? 32.362 5.392 -11.871 1.00 86.19 84 TYR A O 1
ATOM 734 N N . LEU A 1 85 ? 30.388 5.959 -12.803 1.00 85.06 85 LEU A N 1
ATOM 735 C CA . LEU A 1 85 ? 30.808 5.687 -14.180 1.00 85.06 85 LEU A CA 1
ATOM 736 C C . LEU A 1 85 ? 32.038 6.514 -14.569 1.00 85.06 85 LEU A C 1
ATOM 738 O O . LEU A 1 85 ? 33.016 5.960 -15.076 1.00 85.06 85 LEU A O 1
ATOM 742 N N . LYS A 1 86 ? 32.027 7.825 -14.290 1.00 87.88 86 LYS A N 1
ATOM 743 C CA . LYS A 1 86 ? 33.171 8.707 -14.560 1.00 87.88 86 LYS A CA 1
ATOM 744 C C . LYS A 1 86 ? 34.410 8.261 -13.781 1.00 87.88 86 LYS A C 1
ATOM 746 O O . LYS A 1 86 ? 35.462 8.037 -14.378 1.00 87.88 86 LYS A O 1
ATOM 751 N N . ARG A 1 87 ? 34.269 8.066 -12.467 1.00 84.19 87 ARG A N 1
ATOM 752 C CA . ARG A 1 87 ? 35.368 7.691 -11.564 1.00 84.19 87 ARG A CA 1
ATOM 753 C C . ARG A 1 87 ? 36.042 6.377 -11.963 1.00 84.19 87 ARG A C 1
ATOM 755 O O . ARG A 1 87 ? 37.250 6.239 -11.794 1.00 84.19 87 ARG A O 1
ATOM 762 N N . TRP A 1 88 ? 35.285 5.387 -12.432 1.00 80.62 88 TRP A N 1
ATOM 763 C CA . TRP A 1 88 ? 35.849 4.077 -12.774 1.00 80.62 88 TRP A CA 1
ATOM 764 C C . TRP A 1 88 ? 36.420 4.067 -14.191 1.00 80.62 88 TRP A C 1
ATOM 766 O O . TRP A 1 88 ? 37.479 3.473 -14.398 1.00 80.62 88 TRP A O 1
ATOM 776 N N . LYS A 1 89 ? 35.816 4.823 -15.119 1.00 84.19 89 LYS A N 1
ATOM 777 C CA . LYS A 1 89 ? 36.402 5.094 -16.438 1.00 84.19 89 LYS A CA 1
ATOM 778 C C . LYS A 1 89 ? 37.779 5.749 -16.316 1.00 84.19 89 LYS A C 1
ATOM 780 O O . LYS A 1 89 ? 38.717 5.300 -16.965 1.00 84.19 89 LYS A O 1
ATOM 785 N N . GLU A 1 90 ? 37.924 6.753 -15.450 1.00 87.94 90 GLU A N 1
ATOM 786 C CA . GLU A 1 90 ? 39.211 7.417 -15.175 1.00 87.94 90 GLU A CA 1
ATOM 787 C C . GLU A 1 90 ? 40.262 6.465 -14.586 1.00 87.94 90 GLU A C 1
ATOM 789 O O . GLU A 1 90 ? 41.453 6.619 -14.840 1.00 87.94 90 GLU A O 1
ATOM 794 N N . LYS A 1 91 ? 39.832 5.445 -13.837 1.00 82.94 91 LYS A N 1
ATOM 795 C CA . LYS A 1 91 ? 40.712 4.405 -13.284 1.00 82.94 91 LYS A CA 1
ATOM 796 C C . LYS A 1 91 ? 41.009 3.260 -14.259 1.00 82.94 91 LYS A C 1
ATOM 798 O O . LYS A 1 91 ? 41.708 2.326 -13.878 1.00 82.94 91 LYS A O 1
ATOM 803 N N . GLY A 1 92 ? 40.459 3.290 -15.475 1.00 80.19 92 GLY A N 1
ATOM 804 C CA . GLY A 1 92 ? 40.577 2.197 -16.444 1.00 80.19 92 GLY A CA 1
ATOM 805 C C . GLY A 1 92 ? 39.872 0.902 -16.016 1.00 80.19 92 GLY A C 1
ATOM 806 O O . GLY A 1 92 ? 40.181 -0.162 -16.544 1.00 80.19 92 GLY A O 1
ATOM 807 N N . ILE A 1 93 ? 38.940 0.966 -15.058 1.00 76.81 93 ILE A N 1
ATOM 808 C CA . ILE A 1 93 ? 38.233 -0.204 -14.523 1.00 76.81 93 ILE A CA 1
ATOM 809 C C . ILE A 1 93 ? 36.895 -0.352 -15.251 1.00 76.81 93 ILE A C 1
ATOM 811 O O . ILE A 1 93 ? 36.072 0.563 -15.246 1.00 76.81 93 ILE A O 1
ATOM 815 N N . ARG A 1 94 ? 36.639 -1.533 -15.826 1.00 70.94 94 ARG A N 1
ATOM 816 C CA . ARG A 1 94 ? 35.310 -1.894 -16.338 1.00 70.94 94 ARG A CA 1
ATOM 817 C C . ARG A 1 94 ? 34.398 -2.244 -15.161 1.00 70.94 94 ARG A C 1
ATOM 819 O O . ARG A 1 94 ? 34.505 -3.331 -14.603 1.00 70.94 94 ARG A O 1
ATOM 826 N N . THR A 1 95 ? 33.515 -1.327 -14.776 1.00 65.25 95 THR A N 1
ATOM 827 C CA . THR A 1 95 ? 32.501 -1.562 -13.740 1.00 65.25 95 THR A CA 1
ATOM 828 C C . THR A 1 95 ? 31.329 -2.358 -14.289 1.00 65.25 95 THR A C 1
ATOM 830 O O . THR A 1 95 ? 30.709 -1.911 -15.256 1.00 65.25 95 THR A O 1
ATOM 833 N N . PRO A 1 96 ? 30.934 -3.467 -13.658 1.00 68.31 96 PRO A N 1
ATOM 834 C CA . PRO A 1 96 ? 29.620 -4.030 -13.906 1.00 68.31 96 PRO A CA 1
ATOM 835 C C . PRO A 1 96 ? 28.535 -3.073 -13.371 1.00 68.31 96 PRO A C 1
ATOM 837 O O . PRO A 1 96 ? 28.590 -2.703 -12.196 1.00 68.31 96 PRO A O 1
ATOM 840 N N . PRO A 1 97 ? 27.546 -2.658 -14.186 1.00 65.19 97 PRO A N 1
ATOM 841 C CA . PRO A 1 97 ? 26.515 -1.698 -13.775 1.00 65.19 97 PRO A CA 1
ATOM 842 C C . PRO A 1 97 ? 25.752 -2.082 -12.498 1.00 65.19 97 PRO A C 1
ATOM 844 O O . PRO A 1 97 ? 25.337 -1.196 -11.752 1.00 65.19 97 PRO A O 1
ATOM 847 N N . HIS A 1 98 ? 25.610 -3.382 -12.217 1.00 68.81 98 HIS A N 1
ATOM 848 C CA . HIS A 1 98 ? 24.967 -3.909 -11.007 1.00 68.81 98 HIS A CA 1
ATOM 849 C C . HIS A 1 98 ? 25.725 -3.604 -9.705 1.00 68.81 98 HIS A C 1
ATOM 851 O O . HIS A 1 98 ? 25.152 -3.709 -8.626 1.00 68.81 98 HIS A O 1
ATOM 857 N N . MET A 1 99 ? 27.005 -3.221 -9.778 1.00 70.88 99 MET A N 1
ATOM 858 C CA . MET A 1 99 ? 27.764 -2.779 -8.602 1.00 70.88 99 MET A CA 1
ATOM 859 C C . MET A 1 99 ? 27.499 -1.316 -8.236 1.00 70.88 99 MET A C 1
ATOM 861 O O . MET A 1 99 ? 27.853 -0.897 -7.136 1.00 70.88 99 MET A O 1
ATOM 865 N N . ILE A 1 100 ? 26.936 -0.525 -9.157 1.00 75.75 100 ILE A N 1
ATOM 866 C CA . ILE A 1 100 ? 26.668 0.902 -8.934 1.00 75.75 100 ILE A CA 1
ATOM 867 C C . ILE A 1 100 ? 25.234 1.093 -8.445 1.00 75.75 100 ILE A C 1
ATOM 869 O O . ILE A 1 100 ? 25.004 1.822 -7.485 1.00 75.75 100 ILE A O 1
ATOM 873 N N . LEU A 1 101 ? 24.276 0.434 -9.098 1.00 85.75 101 LEU A N 1
ATOM 874 C CA . LEU A 1 101 ? 22.852 0.537 -8.795 1.00 85.75 101 LEU A CA 1
ATOM 875 C C . LEU A 1 101 ? 22.198 -0.840 -8.767 1.00 85.75 101 LEU A C 1
ATOM 877 O O . LEU A 1 101 ? 22.633 -1.771 -9.446 1.00 85.75 101 LEU A O 1
ATOM 881 N N . SER A 1 102 ? 21.093 -0.936 -8.030 1.00 88.25 102 SER A N 1
ATOM 882 C CA . SER A 1 102 ? 20.198 -2.085 -8.120 1.00 88.25 102 SER A CA 1
ATOM 883 C C . SER A 1 102 ? 19.214 -1.864 -9.261 1.00 88.25 102 SER A C 1
ATOM 885 O O . SER A 1 102 ? 18.184 -1.213 -9.103 1.00 88.25 102 SER A O 1
ATOM 887 N N . TRP A 1 103 ? 19.567 -2.400 -10.428 1.00 85.06 103 TRP A N 1
ATOM 888 C CA . TRP A 1 103 ? 18.718 -2.379 -11.622 1.00 85.06 103 TRP A CA 1
ATOM 889 C C . TRP A 1 103 ? 17.432 -3.176 -11.450 1.00 85.06 103 TRP A C 1
ATOM 891 O O . TRP A 1 103 ? 16.400 -2.809 -12.001 1.00 85.06 103 TRP A O 1
ATOM 901 N N . GLU A 1 104 ? 17.499 -4.208 -10.614 1.00 82.88 104 GLU A N 1
ATOM 902 C CA . GLU A 1 104 ? 16.351 -4.922 -10.077 1.00 82.88 104 GLU A CA 1
ATOM 903 C C . GLU A 1 104 ? 15.338 -3.934 -9.471 1.00 82.88 104 GLU A C 1
ATOM 905 O O . GLU A 1 104 ? 14.281 -3.685 -10.043 1.00 82.88 104 GLU A O 1
ATOM 910 N N . ASN A 1 105 ? 15.732 -3.241 -8.400 1.00 86.88 105 ASN A N 1
ATOM 911 C CA . ASN A 1 105 ? 14.8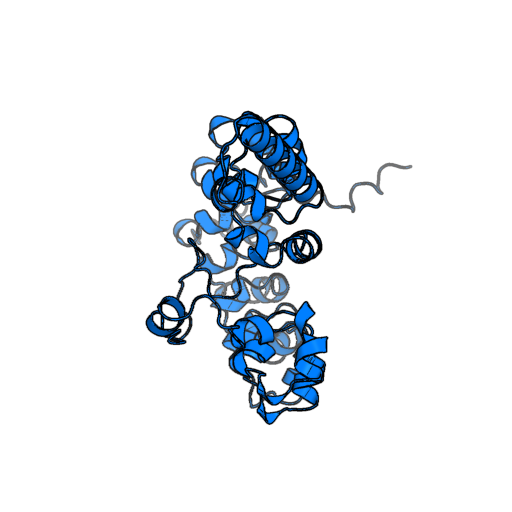78 -2.273 -7.718 1.00 86.88 105 ASN A CA 1
ATOM 912 C C . ASN A 1 105 ? 14.444 -1.103 -8.611 1.00 86.88 105 ASN A C 1
ATOM 914 O O . ASN A 1 105 ? 13.325 -0.618 -8.475 1.00 86.88 105 ASN A O 1
ATOM 918 N N . LEU A 1 106 ? 15.296 -0.653 -9.537 1.00 88.38 106 LEU A N 1
ATOM 919 C CA . LEU A 1 106 ? 14.895 0.353 -10.523 1.00 88.38 106 LEU A CA 1
ATOM 920 C C . LEU A 1 106 ? 13.794 -0.152 -11.448 1.00 88.38 106 LEU A C 1
ATOM 922 O O . LEU A 1 106 ? 12.910 0.622 -11.791 1.00 88.38 106 LEU A O 1
ATOM 926 N N . SER A 1 107 ? 13.820 -1.427 -11.830 1.00 84.94 107 SER A N 1
ATOM 927 C CA . SER A 1 107 ? 12.790 -2.018 -12.691 1.00 84.94 107 SER A CA 1
ATOM 928 C C . SER A 1 107 ? 11.416 -2.050 -12.004 1.00 84.94 107 SER A C 1
ATOM 930 O O . SER A 1 107 ? 10.403 -2.000 -12.695 1.00 84.94 107 SER A O 1
ATOM 932 N N . LYS A 1 108 ? 11.370 -2.022 -10.661 1.00 80.00 108 LYS A N 1
ATOM 933 C CA . LYS A 1 108 ? 10.141 -1.837 -9.861 1.00 80.00 108 LYS A CA 1
ATOM 934 C C . LYS A 1 108 ? 9.736 -0.366 -9.674 1.00 80.00 108 LYS A C 1
ATOM 936 O O . LYS A 1 108 ? 8.646 -0.089 -9.182 1.00 80.00 108 LYS A O 1
ATOM 941 N N . ASN A 1 109 ? 10.598 0.592 -10.015 1.00 85.69 109 ASN A N 1
ATOM 942 C CA . ASN A 1 109 ? 10.368 2.004 -9.725 1.00 85.69 109 ASN A CA 1
ATOM 943 C C . ASN A 1 109 ? 9.604 2.695 -10.869 1.00 85.69 109 ASN A C 1
ATOM 945 O O . ASN A 1 109 ? 10.146 2.832 -11.972 1.00 85.69 109 ASN A O 1
ATOM 949 N N . PRO A 1 110 ? 8.392 3.228 -10.621 1.00 82.38 110 PRO A N 1
ATOM 950 C CA . PRO A 1 110 ? 7.586 3.861 -11.665 1.00 82.38 110 PRO A CA 1
ATOM 951 C C . PRO A 1 110 ? 8.259 5.093 -12.293 1.00 82.38 110 PRO A C 1
ATOM 953 O O . PRO A 1 110 ? 8.002 5.409 -13.452 1.00 82.38 110 PRO A O 1
ATOM 956 N N . ASN A 1 111 ? 9.160 5.768 -11.573 1.00 87.19 111 ASN A N 1
ATOM 957 C CA . ASN A 1 111 ? 9.881 6.943 -12.067 1.00 87.19 111 ASN A CA 1
ATOM 958 C C . ASN A 1 111 ? 11.217 6.613 -12.752 1.00 87.19 111 ASN A C 1
ATOM 960 O O . ASN A 1 111 ? 11.889 7.516 -13.255 1.00 87.19 111 ASN A O 1
ATOM 964 N N . ALA A 1 112 ? 11.597 5.334 -12.826 1.00 88.81 112 ALA A N 1
ATOM 965 C CA . ALA A 1 112 ? 12.811 4.900 -13.513 1.00 88.81 112 ALA A CA 1
ATOM 966 C C . ALA A 1 112 ? 12.594 4.567 -15.000 1.00 88.81 112 ALA A C 1
ATOM 968 O O . ALA A 1 112 ? 13.575 4.345 -15.702 1.00 88.81 112 ALA A O 1
ATOM 969 N N . VAL A 1 113 ? 11.354 4.572 -15.509 1.00 84.56 113 VAL A N 1
ATOM 970 C CA . VAL A 1 113 ? 11.012 4.105 -16.870 1.00 84.56 113 VAL A CA 1
ATOM 971 C C . VAL A 1 113 ? 11.889 4.727 -17.964 1.00 84.56 113 VAL A C 1
ATOM 973 O O . VAL A 1 113 ? 12.482 3.998 -18.755 1.00 84.56 113 VAL A O 1
ATOM 976 N N . GLU A 1 114 ? 12.028 6.055 -18.008 1.00 87.25 114 GLU A N 1
ATOM 977 C CA . GLU A 1 114 ? 12.863 6.713 -19.029 1.00 87.25 114 GLU A CA 1
ATOM 978 C C . GLU A 1 114 ? 14.351 6.377 -18.866 1.00 87.25 114 GLU A C 1
ATOM 980 O O . GLU A 1 114 ? 15.051 6.121 -19.841 1.00 87.25 114 GLU A O 1
ATOM 985 N N . PHE A 1 115 ? 14.829 6.281 -17.625 1.00 88.69 115 PHE A N 1
ATOM 986 C CA . PHE A 1 115 ? 16.214 5.900 -17.351 1.00 88.69 115 PHE A CA 1
ATOM 987 C C . PHE A 1 115 ? 16.509 4.445 -17.753 1.00 88.69 115 PHE A C 1
ATOM 989 O O . PHE A 1 115 ? 17.600 4.131 -18.228 1.00 88.69 115 PHE A O 1
ATOM 996 N N . LEU A 1 116 ? 15.527 3.557 -17.607 1.00 87.56 116 LEU A N 1
ATOM 997 C CA . LEU A 1 116 ? 15.598 2.165 -18.042 1.00 87.56 116 LEU A CA 1
ATOM 998 C C . LEU A 1 116 ? 15.572 2.045 -19.572 1.00 87.56 116 LEU A C 1
ATOM 1000 O O . LEU A 1 116 ? 16.324 1.244 -20.121 1.00 87.56 116 LEU A O 1
ATOM 1004 N N . LYS A 1 117 ? 14.801 2.885 -20.279 1.00 84.12 117 LYS A N 1
ATOM 1005 C CA . LYS A 1 117 ? 14.831 2.958 -21.756 1.00 84.12 117 LYS A CA 1
ATOM 1006 C C . LYS A 1 117 ? 16.195 3.377 -22.301 1.00 84.12 117 LYS A C 1
ATOM 1008 O O . LYS A 1 117 ? 16.600 2.894 -23.353 1.00 84.12 117 LYS A O 1
ATOM 1013 N N . GLU A 1 118 ? 16.907 4.252 -21.593 1.00 87.25 118 GLU A N 1
ATOM 1014 C CA . GLU A 1 118 ? 18.282 4.649 -21.929 1.00 87.25 118 GLU A CA 1
ATOM 1015 C C . GLU A 1 118 ? 19.312 3.540 -21.636 1.00 87.25 118 GLU A C 1
ATOM 1017 O O . GLU A 1 118 ? 20.429 3.579 -22.152 1.00 87.25 118 GLU A O 1
ATOM 1022 N N . ASN A 1 119 ? 18.953 2.547 -20.814 1.00 84.56 119 ASN A N 1
ATOM 1023 C CA . ASN A 1 119 ? 19.825 1.453 -20.382 1.00 84.56 119 ASN A CA 1
ATOM 1024 C C . ASN A 1 119 ? 19.141 0.080 -20.559 1.00 84.56 119 ASN A C 1
ATOM 1026 O O . ASN A 1 119 ? 19.044 -0.682 -19.589 1.00 84.56 119 ASN A O 1
ATOM 1030 N N . PRO A 1 120 ? 18.680 -0.268 -21.777 1.00 81.50 120 PRO A N 1
ATOM 1031 C CA . PRO A 1 120 ? 17.832 -1.437 -22.014 1.00 81.50 120 PRO A CA 1
ATOM 1032 C C . PRO A 1 120 ? 18.499 -2.760 -21.609 1.00 81.50 120 PRO A C 1
ATOM 1034 O O . PRO A 1 120 ? 17.822 -3.681 -21.166 1.00 81.50 120 PRO A O 1
ATOM 1037 N N . GLN A 1 121 ? 19.830 -2.837 -21.692 1.00 79.88 121 GLN A N 1
ATOM 1038 C CA . GLN A 1 121 ? 20.624 -4.009 -21.312 1.00 79.88 121 GLN A CA 1
ATOM 1039 C C . GLN A 1 121 ? 20.622 -4.315 -19.808 1.00 79.88 121 GLN A C 1
ATOM 1041 O O . GLN A 1 121 ? 21.082 -5.378 -19.406 1.00 79.88 121 GLN A O 1
ATOM 1046 N N . ASN A 1 122 ? 20.185 -3.366 -18.978 1.00 81.38 122 ASN A N 1
ATOM 1047 C CA . ASN A 1 122 ? 20.128 -3.540 -17.531 1.00 81.38 122 ASN A CA 1
ATOM 1048 C C . ASN A 1 122 ? 18.692 -3.705 -17.018 1.00 81.38 122 ASN A C 1
ATOM 1050 O O . ASN A 1 122 ? 18.501 -3.878 -15.817 1.00 81.38 122 ASN A O 1
ATOM 1054 N N . VAL A 1 123 ? 17.685 -3.605 -17.888 1.00 78.50 123 VAL A N 1
ATOM 1055 C CA . VAL A 1 123 ? 16.291 -3.792 -17.481 1.00 78.50 123 VAL A CA 1
ATOM 1056 C C . VAL A 1 123 ? 16.104 -5.245 -17.081 1.00 78.50 123 VAL A C 1
ATOM 1058 O O . VAL A 1 123 ? 16.461 -6.152 -17.829 1.00 78.50 123 VAL A O 1
ATOM 1061 N N . CYS A 1 124 ? 15.571 -5.463 -15.885 1.00 75.06 124 CYS A N 1
ATOM 1062 C CA . CYS A 1 124 ? 15.285 -6.802 -15.405 1.00 75.06 124 CYS A CA 1
ATOM 1063 C C . CYS A 1 124 ? 13.835 -7.149 -15.754 1.00 75.06 124 CYS A C 1
ATOM 1065 O O . CYS A 1 124 ? 12.908 -6.458 -15.332 1.00 75.06 124 CYS A O 1
ATOM 1067 N N . TRP A 1 125 ? 13.669 -8.197 -16.564 1.00 64.00 125 TRP A N 1
ATOM 1068 C CA . TRP A 1 125 ? 12.391 -8.605 -17.159 1.00 64.00 125 TRP A CA 1
ATOM 1069 C C . TRP A 1 125 ? 11.747 -9.834 -16.485 1.00 64.00 125 TRP A C 1
ATOM 1071 O O . TRP A 1 125 ? 10.665 -10.244 -16.905 1.00 64.00 125 TRP A O 1
ATOM 1081 N N . TYR A 1 126 ? 12.392 -10.411 -15.463 1.00 62.88 126 TYR A N 1
ATOM 1082 C CA . TYR A 1 126 ? 11.984 -11.646 -14.771 1.00 62.88 126 TYR A CA 1
ATOM 1083 C C . TYR A 1 126 ? 11.561 -11.393 -13.310 1.00 62.88 126 TYR A C 1
ATOM 1085 O O . TYR A 1 126 ? 11.641 -10.256 -12.831 1.00 62.88 126 TYR A O 1
ATOM 1093 N N . PHE A 1 127 ? 11.092 -12.438 -12.609 1.00 49.34 127 PHE A N 1
ATOM 1094 C CA . PHE A 1 127 ? 10.581 -12.331 -11.238 1.00 49.34 127 PHE A CA 1
ATOM 1095 C C . PHE A 1 127 ? 11.625 -11.774 -10.271 1.00 49.34 127 PHE A C 1
ATOM 1097 O O . PHE A 1 127 ? 12.777 -12.202 -10.230 1.00 49.34 127 PHE A O 1
ATOM 1104 N N . GLN A 1 128 ? 11.195 -10.826 -9.447 1.00 52.03 128 GLN A N 1
ATOM 1105 C CA . GLN A 1 128 ? 12.017 -10.259 -8.392 1.00 52.03 128 GLN A CA 1
ATOM 1106 C C . GLN A 1 128 ? 11.275 -10.462 -7.081 1.00 52.03 128 GLN A C 1
ATOM 1108 O O . GLN A 1 128 ? 10.387 -9.664 -6.761 1.00 52.03 128 GLN A O 1
ATOM 1113 N N . GLU A 1 129 ? 11.628 -11.517 -6.342 1.00 42.06 129 GLU A N 1
ATOM 1114 C CA . GLU A 1 129 ? 11.106 -11.773 -4.997 1.00 42.06 129 GLU A CA 1
ATOM 1115 C C . GLU A 1 129 ? 11.099 -10.464 -4.191 1.00 42.06 129 GLU A C 1
ATOM 1117 O O . GLU A 1 129 ? 12.104 -9.753 -4.079 1.00 42.06 129 GLU A O 1
ATOM 1122 N N . ASN A 1 130 ? 9.939 -10.084 -3.655 1.00 40.09 130 ASN A N 1
ATOM 1123 C CA . ASN A 1 130 ? 9.922 -9.087 -2.598 1.00 40.09 130 ASN A CA 1
ATOM 1124 C C . ASN A 1 130 ? 10.519 -9.765 -1.363 1.00 40.09 130 ASN A C 1
ATOM 1126 O O . ASN A 1 130 ? 9.939 -10.719 -0.860 1.00 40.09 130 ASN A O 1
ATOM 1130 N N . GLU A 1 131 ? 11.633 -9.236 -0.835 1.00 39.50 131 GLU A N 1
ATOM 1131 C CA . GLU A 1 131 ? 12.234 -9.693 0.437 1.00 39.50 131 GLU A CA 1
ATOM 1132 C C . GLU A 1 131 ? 11.210 -9.732 1.602 1.00 39.50 131 GLU A C 1
ATOM 1134 O O . GLU A 1 131 ? 11.498 -10.329 2.634 1.00 39.50 131 GLU A O 1
ATOM 1139 N N . ASN A 1 132 ? 10.027 -9.115 1.443 1.00 41.25 132 ASN A N 1
ATOM 1140 C CA . ASN A 1 132 ? 9.050 -8.861 2.499 1.00 41.25 132 ASN A CA 1
ATOM 1141 C C . ASN A 1 132 ? 7.612 -9.365 2.233 1.00 41.25 132 ASN A C 1
ATOM 1143 O O . ASN A 1 132 ? 6.729 -9.001 3.003 1.00 41.25 132 ASN A O 1
ATOM 1147 N N . GLU A 1 133 ? 7.316 -10.158 1.195 1.00 39.28 133 GLU A N 1
ATOM 1148 C CA . GLU A 1 133 ? 5.916 -10.548 0.914 1.00 39.28 133 GLU A CA 1
ATOM 1149 C C . GLU A 1 133 ? 5.765 -12.013 0.486 1.00 39.28 133 GLU A C 1
ATOM 1151 O O . GLU A 1 133 ? 5.654 -12.334 -0.693 1.00 39.28 133 GLU A O 1
ATOM 1156 N N . TRP A 1 134 ? 5.677 -12.908 1.472 1.00 36.28 134 TRP A N 1
ATOM 1157 C CA . TRP A 1 134 ? 4.928 -14.154 1.312 1.00 36.28 134 TRP A CA 1
ATOM 1158 C C . TRP A 1 134 ? 4.006 -14.356 2.517 1.00 36.28 134 TRP A C 1
ATOM 1160 O O . TRP A 1 134 ? 4.372 -14.977 3.512 1.00 36.28 134 TRP A O 1
ATOM 1170 N N . GLU A 1 135 ? 2.787 -13.826 2.425 1.00 38.34 135 GLU A N 1
ATOM 1171 C CA . GLU A 1 135 ? 1.673 -14.197 3.304 1.00 38.34 135 GLU A CA 1
ATOM 1172 C C . GLU A 1 135 ? 0.503 -14.727 2.453 1.00 38.34 135 GLU A C 1
ATOM 1174 O O . GLU A 1 135 ? -0.494 -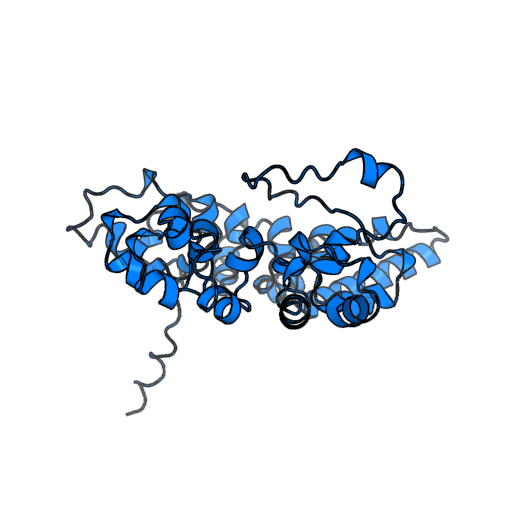14.050 2.229 1.00 38.34 135 GLU A O 1
ATOM 1179 N N . GLY A 1 136 ? 0.637 -15.967 1.967 1.00 41.81 136 GLY A N 1
ATOM 1180 C CA . GLY A 1 136 ? -0.494 -16.898 1.828 1.00 41.81 136 GLY A CA 1
ATOM 1181 C C . GLY A 1 136 ? -1.589 -16.608 0.789 1.00 41.81 136 GLY A C 1
ATOM 1182 O O . GLY A 1 136 ? -2.766 -16.768 1.111 1.00 41.81 136 GLY A O 1
ATOM 1183 N N . GLY A 1 137 ? -1.240 -16.262 -0.454 1.00 34.84 137 GLY A N 1
ATOM 1184 C CA . GLY A 1 137 ? -2.125 -16.487 -1.613 1.00 34.84 137 GLY A CA 1
ATOM 1185 C C . GLY A 1 137 ? -1.994 -17.927 -2.141 1.00 34.84 137 GLY A C 1
ATOM 1186 O O . GLY A 1 137 ? -0.987 -18.569 -1.835 1.00 34.84 137 GLY A O 1
ATOM 1187 N N . PRO A 1 138 ? -2.979 -18.469 -2.895 1.00 35.06 138 PRO A N 1
ATOM 1188 C CA . PRO A 1 138 ? -2.879 -19.823 -3.438 1.00 35.06 138 PRO A CA 1
ATOM 1189 C C . PRO A 1 138 ? -1.589 -19.948 -4.243 1.00 35.06 138 PRO A C 1
ATOM 1191 O O . PRO A 1 138 ? -1.202 -18.993 -4.914 1.00 35.06 138 PRO A O 1
ATOM 1194 N N . GLU A 1 139 ? -0.943 -21.112 -4.145 1.00 37.22 139 GLU A N 1
ATOM 1195 C CA . GLU A 1 139 ? 0.253 -21.494 -4.893 1.00 37.22 139 GLU A CA 1
ATOM 1196 C C . GLU A 1 139 ? 0.030 -21.258 -6.394 1.00 37.22 139 GLU A C 1
ATOM 1198 O O . GLU A 1 139 ? -0.330 -22.157 -7.152 1.00 37.22 139 GLU A O 1
ATOM 1203 N N . CYS A 1 140 ? 0.265 -20.034 -6.858 1.00 38.66 140 CYS A N 1
ATOM 1204 C CA . CYS A 1 140 ? 0.729 -19.842 -8.206 1.00 38.66 140 CYS A CA 1
ATOM 1205 C C . CYS A 1 140 ? 2.143 -20.391 -8.130 1.00 38.66 140 CYS A C 1
ATOM 1207 O O . CYS A 1 140 ? 3.047 -19.714 -7.643 1.00 38.66 140 CYS A O 1
ATOM 1209 N N . SER A 1 141 ? 2.303 -21.663 -8.492 1.00 37.78 141 SER A N 1
ATOM 1210 C CA . SER A 1 141 ? 3.605 -22.249 -8.758 1.00 37.78 141 SER A CA 1
ATOM 1211 C C . SER A 1 141 ? 4.213 -21.447 -9.907 1.00 37.78 141 SER A C 1
ATOM 1213 O O . SER A 1 141 ? 4.121 -21.826 -11.077 1.00 37.78 141 SER A O 1
ATOM 1215 N N . ILE A 1 142 ? 4.786 -20.287 -9.591 1.00 44.62 142 ILE A N 1
ATOM 1216 C CA . ILE A 1 142 ? 5.886 -19.762 -10.369 1.00 44.62 142 ILE A CA 1
ATOM 1217 C C . ILE A 1 142 ? 6.894 -20.898 -10.264 1.00 44.62 142 ILE A C 1
ATOM 1219 O O . ILE A 1 142 ? 7.378 -21.225 -9.185 1.00 44.62 142 ILE A O 1
ATOM 1223 N N . ASN A 1 143 ? 7.050 -21.647 -11.351 1.00 44.22 143 ASN A N 1
ATOM 1224 C CA . ASN A 1 143 ? 8.082 -22.663 -11.429 1.00 44.22 143 ASN A CA 1
ATOM 1225 C C . ASN A 1 143 ? 9.406 -21.899 -11.349 1.00 44.22 143 ASN A C 1
ATOM 1227 O O . ASN A 1 143 ? 9.940 -21.488 -12.377 1.00 44.22 143 ASN A O 1
ATOM 1231 N N . ASP A 1 144 ? 9.925 -21.707 -10.136 1.00 45.34 144 ASP A N 1
ATOM 1232 C CA . ASP A 1 144 ? 11.191 -21.018 -9.855 1.00 45.34 144 ASP A CA 1
ATOM 1233 C C . ASP A 1 144 ? 12.375 -21.637 -10.625 1.00 45.34 144 ASP A C 1
ATOM 1235 O O . ASP A 1 144 ? 13.438 -21.031 -10.776 1.00 45.34 144 ASP A O 1
ATOM 1239 N N . GLU A 1 145 ? 12.205 -22.866 -11.125 1.00 41.72 145 GLU A N 1
ATOM 1240 C CA . GLU A 1 145 ? 13.156 -23.565 -11.988 1.00 41.72 145 GLU A CA 1
ATOM 1241 C C . GLU A 1 145 ? 13.140 -23.100 -13.456 1.00 41.72 145 GLU A C 1
ATOM 1243 O O . GLU A 1 145 ? 14.163 -23.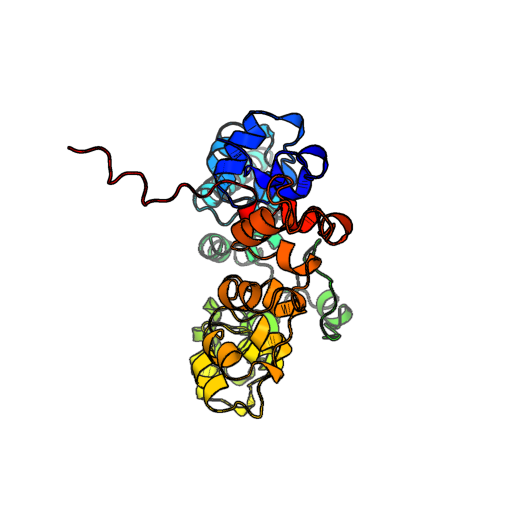234 -14.128 1.00 41.72 145 GLU A O 1
ATOM 1248 N N . LEU A 1 146 ? 12.040 -22.539 -13.978 1.00 46.69 146 LEU A N 1
ATOM 1249 C CA . LEU A 1 146 ? 11.987 -22.024 -15.356 1.00 46.69 146 LEU A CA 1
ATOM 1250 C C . LEU A 1 146 ? 12.751 -20.696 -15.488 1.00 46.69 146 LEU A C 1
ATOM 1252 O O . LEU A 1 146 ? 13.562 -20.559 -16.405 1.00 46.69 146 LEU A O 1
ATOM 1256 N N . ASP A 1 147 ? 12.593 -19.776 -14.531 1.00 48.53 147 ASP A N 1
ATOM 1257 C CA . ASP A 1 147 ? 13.228 -18.443 -14.562 1.00 48.53 147 ASP A CA 1
ATOM 1258 C C . ASP A 1 147 ? 14.763 -18.500 -14.420 1.00 48.53 147 ASP A C 1
ATOM 1260 O O . ASP A 1 147 ? 15.482 -17.667 -14.974 1.00 48.53 147 ASP A O 1
ATOM 1264 N N . LYS A 1 148 ? 15.310 -19.519 -13.740 1.00 49.53 148 LYS A N 1
ATOM 1265 C CA . LYS A 1 148 ? 16.772 -19.677 -13.581 1.00 49.53 148 LYS A CA 1
ATOM 1266 C C . LYS A 1 148 ? 17.483 -20.141 -14.853 1.00 49.53 148 LYS A C 1
ATOM 1268 O O . LYS A 1 148 ? 18.693 -19.946 -14.969 1.00 49.53 148 LYS A O 1
ATOM 1273 N N . ASN A 1 149 ? 16.760 -20.760 -15.784 1.00 51.09 149 ASN A N 1
ATOM 1274 C CA . ASN A 1 149 ? 17.349 -21.416 -16.950 1.00 51.09 149 ASN A CA 1
ATOM 1275 C C . ASN A 1 149 ? 17.363 -20.538 -18.213 1.00 51.09 149 ASN A C 1
ATOM 1277 O O . ASN A 1 149 ? 18.025 -20.915 -19.179 1.00 51.09 149 ASN A O 1
ATOM 1281 N N . ASN A 1 150 ? 16.683 -19.382 -18.214 1.00 52.75 150 ASN A N 1
ATOM 1282 C CA . ASN A 1 150 ? 16.595 -18.498 -19.384 1.00 52.75 150 ASN A CA 1
ATOM 1283 C C . ASN A 1 150 ? 16.406 -17.009 -18.988 1.00 52.75 150 ASN A C 1
ATOM 1285 O O . ASN A 1 150 ? 15.335 -16.436 -19.180 1.00 52.75 150 ASN A O 1
ATOM 1289 N N . PRO A 1 151 ? 17.442 -16.340 -18.446 1.00 52.69 151 PRO A N 1
ATOM 1290 C CA . PRO A 1 151 ? 17.331 -14.982 -17.887 1.00 52.69 151 PRO A CA 1
ATOM 1291 C C . PRO A 1 151 ? 16.991 -13.880 -18.912 1.00 52.69 151 PRO A C 1
ATOM 1293 O O . PRO A 1 151 ? 16.686 -12.756 -18.516 1.00 52.69 151 PRO A O 1
ATOM 1296 N N . ASP A 1 152 ? 17.045 -14.192 -20.211 1.00 55.16 152 ASP A N 1
ATOM 1297 C CA . ASP A 1 152 ? 16.753 -13.270 -21.315 1.00 55.16 152 ASP A CA 1
ATOM 1298 C C . ASP A 1 152 ? 15.307 -13.396 -21.854 1.00 55.16 152 ASP A C 1
ATOM 1300 O O . ASP A 1 152 ? 14.944 -12.721 -22.822 1.00 55.16 152 ASP A O 1
ATOM 1304 N N . GLU A 1 153 ? 14.466 -14.261 -21.272 1.00 63.81 153 GLU A N 1
ATOM 1305 C CA . GLU A 1 153 ? 13.095 -14.497 -21.738 1.00 63.81 153 GLU A CA 1
ATOM 1306 C C . GLU A 1 153 ? 12.087 -13.514 -21.110 1.00 63.81 153 GLU A C 1
ATOM 1308 O O . GLU A 1 153 ? 12.112 -13.224 -19.915 1.00 63.81 153 GLU A O 1
ATOM 1313 N N . ILE A 1 154 ? 11.185 -12.961 -21.931 1.00 69.88 154 ILE A N 1
ATOM 1314 C CA . ILE A 1 154 ? 10.150 -12.027 -21.465 1.00 69.88 154 ILE A CA 1
ATOM 1315 C C . ILE A 1 154 ? 9.091 -12.808 -20.686 1.00 69.88 154 ILE A C 1
ATOM 1317 O O . ILE A 1 154 ? 8.352 -13.601 -21.271 1.00 69.88 154 ILE A O 1
ATOM 1321 N N . HIS A 1 155 ? 8.930 -12.509 -19.398 1.00 75.69 155 HIS A N 1
ATOM 1322 C CA . HIS A 1 155 ? 7.847 -13.087 -18.612 1.00 75.69 155 HIS A CA 1
ATOM 1323 C C . HIS A 1 155 ? 6.515 -12.387 -18.929 1.00 75.69 155 HIS A C 1
ATOM 1325 O O . HIS A 1 155 ? 6.215 -11.274 -18.476 1.00 75.69 155 HIS A O 1
ATOM 1331 N N . TYR A 1 156 ? 5.688 -13.051 -19.734 1.00 80.88 156 TYR A N 1
ATOM 1332 C CA . TYR A 1 156 ? 4.426 -12.496 -20.223 1.00 80.88 156 TYR A CA 1
ATOM 1333 C C . TYR A 1 156 ? 3.396 -12.197 -19.125 1.00 80.88 156 TYR A C 1
ATOM 1335 O O . TYR A 1 156 ? 2.534 -11.341 -19.332 1.00 80.88 156 TYR A O 1
ATOM 1343 N N . GLY A 1 157 ? 3.499 -12.837 -17.955 1.00 82.19 157 GLY A N 1
ATOM 1344 C CA . GLY A 1 157 ? 2.698 -12.494 -16.776 1.00 82.19 157 GLY A CA 1
ATOM 1345 C C . GLY A 1 157 ? 2.967 -11.066 -16.296 1.00 82.19 157 GLY A C 1
ATOM 1346 O O . GLY A 1 157 ? 2.050 -10.250 -16.262 1.00 82.19 157 GLY A O 1
ATOM 1347 N N . TYR A 1 158 ? 4.237 -10.712 -16.063 1.00 77.00 158 TYR A N 1
ATOM 1348 C CA . TYR A 1 158 ? 4.620 -9.366 -15.598 1.00 77.00 158 TYR A CA 1
ATOM 1349 C C . TYR A 1 158 ? 4.304 -8.312 -16.649 1.00 77.00 158 TYR A C 1
ATOM 1351 O O . TYR A 1 158 ? 3.848 -7.212 -16.338 1.00 77.00 158 TYR A O 1
ATOM 1359 N N . LEU A 1 159 ? 4.504 -8.659 -17.921 1.00 80.94 159 LEU A N 1
ATOM 1360 C CA . LEU A 1 159 ? 4.097 -7.790 -19.011 1.00 80.94 159 LEU A CA 1
ATOM 1361 C C . LEU A 1 159 ? 2.581 -7.548 -18.993 1.00 80.94 159 LEU A C 1
ATOM 1363 O O . LEU A 1 159 ? 2.156 -6.421 -19.222 1.00 80.94 159 LEU A O 1
ATOM 1367 N N . SER A 1 160 ? 1.780 -8.580 -18.708 1.00 86.56 160 SER A N 1
ATOM 1368 C CA . SER A 1 160 ? 0.316 -8.492 -18.638 1.00 86.56 160 SER A CA 1
ATOM 1369 C C . SER A 1 160 ? -0.176 -7.664 -17.450 1.00 86.56 160 SER A C 1
ATOM 1371 O O . SER A 1 160 ? -1.138 -6.912 -17.597 1.00 86.56 160 SER A O 1
ATOM 1373 N N . GLU A 1 161 ? 0.503 -7.738 -16.310 1.00 84.19 161 GLU A N 1
ATOM 1374 C CA . GLU A 1 161 ? 0.205 -6.931 -15.121 1.00 84.19 161 GLU A CA 1
ATOM 1375 C C . GLU A 1 161 ? 0.615 -5.457 -15.282 1.00 84.19 161 GLU A C 1
ATOM 1377 O O . GLU A 1 161 ? -0.045 -4.565 -14.748 1.00 84.19 161 GLU A O 1
ATOM 1382 N N . ASN A 1 162 ? 1.659 -5.167 -16.068 1.00 82.44 162 ASN A N 1
ATOM 1383 C CA . ASN A 1 162 ? 2.195 -3.816 -16.224 1.00 82.44 162 ASN A CA 1
ATOM 1384 C C . ASN A 1 162 ? 1.185 -2.853 -16.897 1.00 82.44 162 ASN A C 1
ATOM 1386 O O . ASN A 1 162 ? 0.894 -2.982 -18.096 1.00 82.44 162 ASN A O 1
ATOM 1390 N N . PRO A 1 163 ? 0.709 -1.799 -16.202 1.00 84.94 163 PRO A N 1
ATOM 1391 C CA . PRO A 1 163 ? -0.262 -0.857 -16.763 1.00 84.94 163 PRO A CA 1
ATOM 1392 C C . PRO A 1 163 ? 0.243 -0.065 -17.977 1.00 84.94 163 PRO A C 1
ATOM 1394 O O . PRO A 1 163 ? -0.563 0.426 -18.770 1.00 84.94 163 PRO A O 1
ATOM 1397 N N . SER A 1 164 ? 1.562 0.057 -18.144 1.00 82.38 164 SER A N 1
ATOM 1398 C CA . SER A 1 164 ? 2.193 0.737 -19.285 1.00 82.38 164 SER A CA 1
ATOM 1399 C C . SER A 1 164 ? 2.308 -0.161 -20.519 1.00 82.38 164 SER A C 1
ATOM 1401 O O . SER A 1 164 ? 2.445 0.337 -21.636 1.00 82.38 164 SER A O 1
ATOM 1403 N N . ALA A 1 165 ? 2.231 -1.483 -20.348 1.00 84.81 165 ALA A N 1
ATOM 1404 C CA . ALA A 1 165 ? 2.357 -2.448 -21.438 1.00 84.81 165 ALA A CA 1
ATOM 1405 C C . ALA A 1 165 ? 1.042 -2.681 -22.201 1.00 84.81 165 ALA A C 1
ATOM 1407 O O . ALA A 1 165 ? 1.052 -3.296 -23.266 1.00 84.81 165 ALA A O 1
ATOM 1408 N N . VAL A 1 166 ? -0.086 -2.154 -21.713 1.00 86.50 166 VAL A N 1
ATOM 1409 C CA . VAL A 1 166 ? -1.427 -2.372 -22.287 1.00 86.50 166 VAL A CA 1
ATOM 1410 C C . VAL A 1 166 ? -1.499 -2.042 -23.783 1.00 86.50 166 VAL A C 1
ATOM 1412 O O . VAL A 1 166 ? -2.146 -2.767 -24.539 1.00 86.50 166 VAL A O 1
ATOM 1415 N N . GLY A 1 167 ? -0.805 -0.992 -24.238 1.00 86.25 167 GLY A N 1
ATOM 1416 C CA . GLY A 1 167 ? -0.733 -0.648 -25.663 1.00 86.25 167 GLY A CA 1
ATOM 1417 C C . GLY A 1 167 ? -0.081 -1.747 -26.510 1.00 86.25 167 GLY A C 1
ATOM 1418 O O . GLY A 1 167 ? -0.615 -2.124 -27.547 1.00 86.25 167 GLY A O 1
ATOM 1419 N N . TYR A 1 168 ? 1.018 -2.322 -26.025 1.00 84.94 168 TYR A N 1
ATOM 1420 C CA . TYR A 1 168 ? 1.718 -3.424 -26.687 1.00 84.94 168 TYR A CA 1
ATOM 1421 C C . TYR A 1 168 ? 0.911 -4.733 -26.647 1.00 84.94 168 TYR A C 1
ATOM 1423 O O . TYR A 1 168 ? 0.796 -5.434 -27.654 1.00 84.94 168 TYR A O 1
ATOM 1431 N N . LEU A 1 169 ? 0.289 -5.044 -25.505 1.00 87.88 169 LEU A N 1
ATOM 1432 C CA . LEU A 1 169 ? -0.562 -6.231 -25.338 1.00 87.88 169 LEU A CA 1
ATOM 1433 C C . LEU A 1 169 ? -1.777 -6.212 -26.272 1.00 87.88 169 LEU A C 1
ATOM 1435 O O . LEU A 1 169 ? -2.189 -7.255 -26.782 1.00 87.88 169 LEU A O 1
ATOM 1439 N N . ARG A 1 170 ? -2.327 -5.022 -26.542 1.00 89.44 170 ARG A N 1
ATOM 1440 C CA . ARG A 1 170 ? -3.431 -4.830 -27.492 1.00 89.44 170 ARG A CA 1
ATOM 1441 C C . ARG A 1 170 ? -3.083 -5.345 -28.888 1.00 89.44 170 ARG A C 1
ATOM 1443 O O . ARG A 1 170 ? -3.932 -5.954 -29.534 1.00 89.44 170 ARG A O 1
ATOM 1450 N N . GLU A 1 171 ? -1.853 -5.116 -29.339 1.00 88.38 171 GLU A N 1
ATOM 1451 C CA . GLU A 1 171 ? -1.365 -5.563 -30.648 1.00 88.38 171 GLU A CA 1
ATOM 1452 C C . GLU A 1 171 ? -0.965 -7.043 -30.636 1.00 88.38 171 GLU A C 1
ATOM 1454 O O . GLU A 1 171 ? -1.146 -7.754 -31.626 1.00 88.38 171 GLU A O 1
ATOM 1459 N N . LYS A 1 172 ? -0.465 -7.541 -29.500 1.00 86.88 172 LYS A N 1
ATOM 1460 C CA . LYS A 1 172 ? 0.014 -8.920 -29.340 1.00 86.88 172 LYS A CA 1
ATOM 1461 C C . LYS A 1 172 ? -0.869 -9.718 -28.399 1.00 86.88 172 LYS A C 1
ATOM 1463 O O . LYS A 1 172 ? -0.468 -10.174 -27.339 1.00 86.88 172 LYS A O 1
ATOM 1468 N N . SER A 1 173 ? -2.097 -9.952 -28.828 1.00 80.81 173 SER A N 1
ATOM 1469 C CA . SER A 1 173 ? -3.094 -10.518 -27.924 1.00 80.81 173 SER A CA 1
ATOM 1470 C C . SER A 1 173 ? -2.904 -12.004 -27.556 1.00 80.81 173 SER A C 1
ATOM 1472 O O . SER A 1 173 ? -3.605 -12.494 -26.678 1.00 80.81 173 SER A O 1
ATOM 1474 N N . HIS A 1 174 ? -1.975 -12.711 -28.214 1.00 84.12 174 HIS A N 1
ATOM 1475 C CA . HIS A 1 174 ? -1.659 -14.128 -27.975 1.00 84.12 174 HIS A CA 1
ATOM 1476 C C . HIS A 1 174 ? -0.697 -14.358 -26.799 1.00 84.12 174 HIS A C 1
ATOM 1478 O O . HIS A 1 174 ? -0.555 -15.490 -26.356 1.00 84.12 174 HIS A O 1
ATOM 1484 N N . ILE A 1 175 ? -0.044 -13.302 -26.304 1.00 86.00 175 ILE A N 1
ATOM 1485 C CA . ILE A 1 175 ? 0.862 -13.367 -25.147 1.00 86.00 175 ILE A CA 1
ATOM 1486 C C . ILE A 1 175 ? 0.205 -12.860 -23.858 1.00 86.00 175 ILE A C 1
ATOM 1488 O O . ILE A 1 175 ? 0.867 -12.745 -22.835 1.00 86.00 175 ILE A O 1
ATOM 1492 N N . ILE A 1 176 ? -1.083 -12.510 -23.893 1.00 88.38 176 ILE A N 1
ATOM 1493 C CA . ILE A 1 176 ? -1.785 -12.002 -22.713 1.00 88.38 176 ILE A CA 1
ATOM 1494 C C . ILE A 1 176 ? -2.028 -13.151 -21.736 1.00 88.38 176 ILE A C 1
ATOM 1496 O O . ILE A 1 176 ? -2.685 -14.132 -22.081 1.00 88.38 176 ILE A O 1
ATOM 1500 N N . MET A 1 177 ? -1.561 -12.982 -20.502 1.00 90.25 177 MET A N 1
ATOM 1501 C CA . MET A 1 177 ? -1.878 -13.860 -19.379 1.00 90.25 177 MET A CA 1
ATOM 1502 C C . MET A 1 177 ? -3.088 -13.288 -18.634 1.00 90.25 177 MET A C 1
ATOM 1504 O O . MET A 1 177 ? -2.994 -12.225 -18.022 1.00 90.25 177 MET A O 1
ATOM 1508 N N . GLY A 1 178 ? -4.234 -13.970 -18.719 1.00 88.88 178 GLY A N 1
ATOM 1509 C CA . GLY A 1 178 ? -5.520 -13.475 -18.209 1.00 88.88 178 GLY A CA 1
ATOM 1510 C C . GLY A 1 178 ? -5.536 -13.185 -16.705 1.00 88.88 178 GLY A C 1
ATOM 1511 O O . GLY A 1 178 ? -6.008 -12.126 -16.286 1.00 88.88 178 GLY A O 1
ATOM 1512 N N . ASP A 1 179 ? -4.931 -14.071 -15.911 1.00 89.31 179 ASP A N 1
ATOM 1513 C CA . ASP A 1 179 ? -4.804 -13.915 -14.456 1.00 89.31 179 ASP A CA 1
ATOM 1514 C C . ASP A 1 179 ? -4.132 -12.587 -14.087 1.00 89.31 179 ASP A C 1
ATOM 1516 O O . ASP A 1 179 ? -4.664 -11.805 -13.306 1.00 89.31 179 ASP A O 1
ATOM 1520 N N . TRP A 1 180 ? -3.014 -12.293 -14.748 1.00 89.94 180 TRP A N 1
ATOM 1521 C CA . TRP A 1 180 ? -2.183 -11.115 -14.511 1.00 89.94 180 TRP A CA 1
ATOM 1522 C C . TRP A 1 180 ? -2.778 -9.849 -15.131 1.00 89.94 180 TRP A C 1
ATOM 1524 O O . TRP A 1 180 ? -2.691 -8.762 -14.571 1.00 89.94 180 TRP A O 1
ATOM 1534 N N . LEU A 1 181 ? -3.444 -9.961 -16.283 1.00 92.50 181 LEU A N 1
ATOM 1535 C CA . LEU A 1 181 ? -4.167 -8.826 -16.854 1.00 92.50 181 LEU A CA 1
ATOM 1536 C C . LEU A 1 181 ? -5.353 -8.416 -15.964 1.00 92.50 181 LEU A C 1
ATOM 1538 O O . LEU A 1 181 ? -5.725 -7.245 -15.948 1.00 92.50 181 LEU A O 1
ATOM 1542 N N . SER A 1 182 ? -5.930 -9.351 -15.204 1.00 94.94 182 SER A N 1
ATOM 1543 C CA . SER A 1 182 ? -7.056 -9.081 -14.301 1.00 94.94 182 SER A CA 1
ATOM 1544 C C . SER A 1 182 ? -6.675 -8.183 -13.116 1.00 94.94 182 SER A C 1
ATOM 1546 O O . SER A 1 182 ? -7.524 -7.419 -12.650 1.00 94.94 182 SER A O 1
ATOM 1548 N N . THR A 1 183 ? -5.405 -8.173 -12.690 1.00 90.94 183 THR A N 1
ATOM 1549 C CA . THR A 1 183 ? -4.881 -7.207 -11.700 1.00 90.94 183 THR A CA 1
ATOM 1550 C C . THR A 1 183 ? -4.519 -5.852 -12.331 1.00 90.94 183 THR A C 1
ATOM 1552 O O . THR A 1 183 ? -4.457 -4.832 -11.642 1.00 90.94 183 THR A O 1
ATOM 1555 N N . ASN A 1 184 ? -4.347 -5.792 -13.657 1.00 89.12 184 ASN A N 1
ATOM 1556 C CA . ASN A 1 184 ? -3.924 -4.589 -14.370 1.00 89.12 184 ASN A CA 1
ATOM 1557 C C . ASN A 1 184 ? -5.038 -3.529 -14.428 1.00 89.12 184 ASN A C 1
ATOM 1559 O O . ASN A 1 184 ? -6.036 -3.649 -15.144 1.00 89.12 184 ASN A O 1
ATOM 1563 N N . THR A 1 185 ? -4.835 -2.416 -13.727 1.00 90.88 185 THR A N 1
ATOM 1564 C CA . THR A 1 185 ? -5.798 -1.304 -13.662 1.00 90.88 185 THR A CA 1
ATOM 1565 C C . THR A 1 185 ? -6.007 -0.585 -15.004 1.00 90.88 185 THR A C 1
ATOM 1567 O O . THR A 1 185 ? -7.080 -0.032 -15.242 1.00 90.88 185 THR A O 1
ATOM 1570 N N . ASN A 1 186 ? -5.041 -0.620 -15.925 1.00 92.25 186 ASN A N 1
ATOM 1571 C CA . ASN A 1 186 ? -5.206 -0.100 -17.290 1.00 92.25 186 ASN A CA 1
ATOM 1572 C C . ASN A 1 186 ? -5.673 -1.180 -18.285 1.00 92.25 186 ASN A C 1
ATOM 1574 O O . ASN A 1 186 ? -6.025 -0.855 -19.418 1.00 92.25 186 ASN A O 1
ATOM 1578 N N . GLY A 1 187 ? -5.688 -2.454 -17.879 1.00 92.19 187 GLY A N 1
ATOM 1579 C CA . GLY A 1 187 ? -6.051 -3.607 -18.710 1.00 92.19 187 GLY A CA 1
ATOM 1580 C C . GLY A 1 187 ? -7.556 -3.834 -18.876 1.00 92.19 187 GLY A C 1
ATOM 1581 O O . GLY A 1 187 ? -7.960 -4.668 -19.683 1.00 92.19 187 GLY A O 1
ATOM 1582 N N . ILE A 1 188 ? -8.392 -3.075 -18.164 1.00 94.19 188 ILE A N 1
ATOM 1583 C CA . ILE A 1 188 ? -9.852 -3.248 -18.111 1.00 94.19 188 ILE A CA 1
ATOM 1584 C C . ILE A 1 188 ? -10.504 -3.282 -19.501 1.00 94.19 188 ILE A C 1
ATOM 1586 O O . ILE A 1 188 ? -11.270 -4.196 -19.790 1.00 94.19 188 ILE A O 1
ATOM 1590 N N . GLU A 1 189 ? -10.153 -2.358 -20.401 1.00 93.38 189 GLU A N 1
ATOM 1591 C CA . GLU A 1 189 ? -10.713 -2.338 -21.765 1.00 93.38 189 GLU A CA 1
ATOM 1592 C C . GLU A 1 189 ? -10.362 -3.598 -22.578 1.00 93.38 189 GLU A C 1
ATOM 1594 O O . GLU A 1 189 ? -11.105 -3.992 -23.480 1.00 93.38 189 GLU A O 1
ATOM 1599 N N . LEU A 1 190 ? -9.204 -4.215 -22.312 1.00 93.75 190 LEU A N 1
ATOM 1600 C CA . LEU A 1 190 ? -8.813 -5.464 -22.968 1.00 93.75 190 LEU A CA 1
ATOM 1601 C C . LEU A 1 190 ? -9.642 -6.634 -22.434 1.00 93.75 190 LEU A C 1
ATOM 1603 O O . LEU A 1 190 ? -10.083 -7.457 -23.232 1.00 93.75 190 LEU A O 1
ATOM 1607 N N . LEU A 1 191 ? -9.899 -6.671 -21.125 1.00 94.88 191 LEU A N 1
ATOM 1608 C CA . LEU A 1 191 ? -10.743 -7.687 -20.489 1.00 94.88 191 LEU A CA 1
ATOM 1609 C C . LEU A 1 191 ? -12.206 -7.587 -20.937 1.00 94.88 191 LEU A C 1
ATOM 1611 O O . LEU A 1 191 ? -12.838 -8.609 -21.175 1.00 94.88 191 LEU A O 1
ATOM 1615 N N . GLU A 1 192 ? -12.739 -6.379 -21.141 1.00 93.75 192 GLU A N 1
ATOM 1616 C CA . GLU A 1 192 ? -14.095 -6.199 -21.689 1.00 93.75 192 GLU A CA 1
ATOM 1617 C C . GLU A 1 192 ? -14.229 -6.739 -23.118 1.00 93.75 192 GLU A C 1
ATOM 1619 O O . GLU A 1 192 ? -15.272 -7.278 -23.488 1.00 93.75 192 GLU A O 1
ATOM 1624 N N . LYS A 1 193 ? -13.170 -6.615 -23.928 1.00 93.44 193 LYS A N 1
ATOM 1625 C CA . LYS A 1 193 ? -13.122 -7.166 -25.293 1.00 93.44 193 LYS A CA 1
ATOM 1626 C C . LYS A 1 193 ? -12.878 -8.672 -25.321 1.00 93.44 193 LYS A C 1
ATOM 1628 O O . LYS A 1 193 ? -13.174 -9.298 -26.337 1.00 93.44 193 LYS A O 1
ATOM 1633 N N . LYS A 1 194 ? -12.305 -9.219 -24.250 1.00 93.19 194 LYS A N 1
ATOM 1634 C CA . LYS A 1 194 ? -11.889 -10.616 -24.118 1.00 93.19 194 LYS A CA 1
ATOM 1635 C C . LYS A 1 194 ? -12.306 -11.189 -22.759 1.00 93.19 194 LYS A C 1
ATOM 1637 O O . LYS A 1 194 ? -11.446 -11.492 -21.924 1.00 93.19 194 LYS A O 1
ATOM 1642 N N . PRO A 1 195 ? -13.618 -11.313 -22.499 1.00 93.62 195 PRO A N 1
ATOM 1643 C CA . PRO A 1 195 ? -14.120 -11.746 -21.199 1.00 93.62 195 PRO A CA 1
ATOM 1644 C C . PRO A 1 195 ? -13.694 -13.174 -20.826 1.00 93.62 195 PRO A C 1
ATOM 1646 O O . PRO A 1 195 ? -13.724 -13.533 -19.652 1.00 93.62 195 PRO A O 1
ATOM 1649 N N . GLU A 1 196 ? -13.274 -13.987 -21.797 1.00 94.25 196 GLU A N 1
ATOM 1650 C CA . GLU A 1 196 ? -12.707 -15.321 -21.588 1.00 94.25 196 GLU A CA 1
ATOM 1651 C C . GLU A 1 196 ? -11.360 -15.314 -20.853 1.00 94.25 196 GLU A C 1
ATOM 1653 O O . GLU A 1 196 ? -10.983 -16.334 -20.284 1.00 94.25 196 GLU A O 1
ATOM 1658 N N . LEU A 1 197 ? -10.646 -14.183 -20.850 1.00 93.50 197 LEU A N 1
ATOM 1659 C CA . LEU A 1 197 ? -9.373 -14.021 -20.141 1.00 93.50 197 LEU A CA 1
ATOM 1660 C C . LEU A 1 197 ? -9.555 -13.585 -18.684 1.00 93.50 197 LEU A C 1
ATOM 1662 O O . LEU A 1 197 ? -8.571 -13.489 -17.956 1.00 93.50 197 LEU A O 1
ATOM 1666 N N . ILE A 1 198 ? -10.781 -13.276 -18.259 1.00 95.94 198 ILE A N 1
ATOM 1667 C CA . ILE A 1 198 ? -11.027 -12.755 -16.917 1.00 95.94 198 ILE A CA 1
ATOM 1668 C C . ILE A 1 198 ? -10.792 -13.851 -15.881 1.00 95.94 198 ILE A C 1
ATOM 1670 O O . ILE A 1 198 ? -11.528 -14.840 -15.819 1.00 95.94 198 ILE A O 1
ATOM 1674 N N . ASN A 1 199 ? -9.843 -13.594 -14.988 1.00 97.00 199 ASN A N 1
ATOM 1675 C CA . ASN A 1 199 ? -9.758 -14.277 -13.714 1.00 97.00 199 ASN A CA 1
ATOM 1676 C C . ASN A 1 199 ? -10.552 -13.484 -12.672 1.00 97.00 199 ASN A C 1
ATOM 1678 O O . ASN A 1 199 ? -10.163 -12.390 -12.265 1.00 97.00 199 ASN A O 1
ATOM 1682 N N . TRP A 1 200 ? -11.683 -14.040 -12.240 1.00 97.31 200 TRP A N 1
ATOM 1683 C CA . TRP A 1 200 ? -12.613 -13.350 -11.346 1.00 97.31 200 TRP A CA 1
ATOM 1684 C C . TRP A 1 200 ? -12.075 -13.135 -9.934 1.00 97.31 200 TRP A C 1
ATOM 1686 O O . TRP A 1 200 ? -12.463 -12.154 -9.302 1.00 97.31 200 TRP A O 1
ATOM 1696 N N . TYR A 1 201 ? -11.167 -13.990 -9.460 1.00 96.38 201 TYR A N 1
ATOM 1697 C CA . TYR A 1 201 ? -10.509 -13.805 -8.168 1.00 96.38 201 TYR A CA 1
ATOM 1698 C C . TYR A 1 201 ? -9.686 -12.509 -8.185 1.00 96.38 201 TYR A C 1
ATOM 1700 O O . TYR A 1 201 ? -9.959 -11.589 -7.415 1.00 96.38 201 TYR A O 1
ATOM 1708 N N . TRP A 1 202 ? -8.770 -12.378 -9.150 1.00 94.81 202 TRP A N 1
ATOM 1709 C CA . TRP A 1 202 ? -7.907 -11.199 -9.293 1.00 94.81 202 TRP A CA 1
ATOM 1710 C C . TRP A 1 202 ? -8.667 -9.943 -9.728 1.00 94.81 202 TRP A C 1
ATOM 1712 O O . TRP A 1 202 ? -8.385 -8.843 -9.254 1.00 94.81 202 TRP A O 1
ATOM 1722 N N . LEU A 1 203 ? -9.679 -10.092 -10.588 1.00 96.75 203 LEU A N 1
ATOM 1723 C CA . LEU A 1 203 ? -10.510 -8.966 -11.010 1.00 96.75 203 LEU A CA 1
ATOM 1724 C C . LEU A 1 203 ? -11.320 -8.382 -9.842 1.00 96.75 203 LEU A C 1
ATOM 1726 O O . LEU A 1 203 ? -11.581 -7.181 -9.833 1.00 96.75 203 LEU A O 1
ATOM 1730 N N . SER A 1 204 ? -11.713 -9.202 -8.861 1.00 97.62 204 SER A N 1
ATOM 1731 C CA . SER A 1 204 ? -12.524 -8.749 -7.721 1.00 97.62 204 SER A CA 1
ATOM 1732 C C . SER A 1 204 ? -11.780 -7.756 -6.822 1.00 97.62 204 SER A C 1
ATOM 1734 O O . SER A 1 204 ? -12.395 -6.831 -6.288 1.00 97.62 204 SER A O 1
ATOM 1736 N N . GLU A 1 205 ? -10.455 -7.872 -6.717 1.00 95.44 205 GLU A N 1
ATOM 1737 C CA . GLU A 1 205 ? -9.611 -6.901 -6.008 1.00 95.44 205 GLU A CA 1
ATOM 1738 C C . GLU A 1 205 ? -9.366 -5.618 -6.827 1.00 95.44 205 GLU A C 1
ATOM 1740 O O . GLU A 1 205 ? -9.078 -4.563 -6.264 1.00 95.44 205 GLU A O 1
ATOM 1745 N N . ASN A 1 206 ? -9.530 -5.663 -8.155 1.00 95.06 206 ASN A N 1
ATOM 1746 C CA . ASN A 1 206 ? -9.168 -4.561 -9.044 1.00 95.06 206 ASN A CA 1
ATOM 1747 C C . ASN A 1 206 ? -10.108 -3.342 -8.880 1.00 95.06 206 ASN A C 1
ATOM 1749 O O . ASN A 1 206 ? -11.296 -3.401 -9.234 1.00 95.06 206 ASN A O 1
ATOM 1753 N N . PRO A 1 207 ? -9.599 -2.178 -8.433 1.00 94.75 207 PRO A N 1
ATOM 1754 C CA . PRO A 1 207 ? -10.427 -1.007 -8.141 1.00 94.75 207 PRO A CA 1
ATOM 1755 C C . PRO A 1 207 ? -11.044 -0.354 -9.385 1.00 94.75 207 PRO A C 1
ATOM 1757 O O . PRO A 1 207 ? -11.968 0.452 -9.261 1.00 94.75 207 PRO A O 1
ATOM 1760 N N . ARG A 1 208 ? -10.565 -0.677 -10.594 1.00 96.06 208 ARG A N 1
ATOM 1761 C CA . ARG A 1 208 ? -11.111 -0.160 -11.863 1.00 96.06 208 ARG A CA 1
ATOM 1762 C C . ARG A 1 208 ? -12.073 -1.129 -12.549 1.00 96.06 208 ARG A C 1
ATOM 1764 O O . ARG A 1 208 ? -12.634 -0.776 -13.582 1.00 96.06 208 ARG A O 1
ATOM 1771 N N . ALA A 1 209 ? -12.295 -2.310 -11.971 1.00 96.50 209 ALA A N 1
ATOM 1772 C CA . ALA A 1 209 ? -13.174 -3.335 -12.528 1.00 96.50 209 ALA A CA 1
ATOM 1773 C C . ALA A 1 209 ? -14.587 -3.349 -11.924 1.00 96.50 209 ALA A C 1
ATOM 1775 O O . ALA A 1 209 ? -15.408 -4.178 -12.314 1.00 96.50 209 ALA A O 1
ATOM 1776 N N . VAL A 1 210 ? -14.902 -2.452 -10.982 1.00 96.81 210 VAL A N 1
ATOM 1777 C CA . VAL A 1 210 ? -16.143 -2.525 -10.189 1.00 96.81 210 VAL A CA 1
ATOM 1778 C C . VAL A 1 210 ? -17.408 -2.545 -11.059 1.00 96.81 210 VAL A C 1
ATOM 1780 O O . VAL A 1 210 ? -18.356 -3.260 -10.741 1.00 96.81 210 VAL A O 1
ATOM 1783 N N . HIS A 1 211 ? -17.427 -1.848 -12.200 1.00 96.56 211 HIS A N 1
ATOM 1784 C CA . HIS A 1 211 ? -18.565 -1.872 -13.131 1.00 96.56 211 HIS A CA 1
ATOM 1785 C C . HIS A 1 211 ? -18.733 -3.213 -13.864 1.00 96.56 211 HIS A C 1
ATOM 1787 O O . HIS A 1 211 ? -19.855 -3.559 -14.236 1.00 96.56 211 HIS A O 1
ATOM 1793 N N . ILE A 1 212 ? -17.651 -3.972 -14.072 1.00 97.19 212 ILE A N 1
ATOM 1794 C CA . ILE A 1 212 ? -17.705 -5.347 -14.591 1.00 97.19 212 ILE A CA 1
ATOM 1795 C C . ILE A 1 212 ? -18.233 -6.269 -13.490 1.00 97.19 212 ILE A C 1
ATOM 1797 O O . ILE A 1 212 ? -19.180 -7.019 -13.721 1.00 97.19 212 ILE A O 1
ATOM 1801 N N . LEU A 1 213 ? -17.679 -6.162 -12.279 1.00 97.56 213 LEU A N 1
ATOM 1802 C CA . LEU A 1 213 ? -18.075 -6.976 -11.122 1.00 97.56 213 LEU A CA 1
ATOM 1803 C C . LEU A 1 213 ? -19.565 -6.799 -10.793 1.00 97.56 213 LEU A C 1
ATOM 1805 O O . LEU A 1 213 ? -20.275 -7.780 -10.585 1.00 97.56 213 LEU A O 1
ATOM 1809 N N . GLN A 1 214 ? -20.076 -5.565 -10.850 1.00 96.88 214 GLN A N 1
ATOM 1810 C CA . GLN A 1 214 ? -21.490 -5.254 -10.617 1.00 96.88 214 GLN A CA 1
ATOM 1811 C C . GLN A 1 214 ? -22.439 -5.976 -11.591 1.00 96.88 214 GLN A C 1
ATOM 1813 O O . GLN A 1 214 ? -23.566 -6.300 -11.218 1.00 96.88 214 GLN A O 1
ATOM 1818 N N . LYS A 1 215 ? -22.006 -6.244 -12.829 1.00 96.75 215 LYS A N 1
ATOM 1819 C CA . LYS A 1 215 ? -22.804 -6.965 -13.839 1.00 96.75 215 LYS A CA 1
ATOM 1820 C C . LYS A 1 215 ? -22.731 -8.488 -13.695 1.00 96.75 215 LYS A C 1
ATOM 1822 O O . LYS A 1 215 ? -23.534 -9.183 -14.311 1.00 96.75 215 LYS A O 1
ATOM 1827 N N . HIS A 1 216 ? -21.787 -8.995 -12.904 1.00 96.88 216 HIS A N 1
ATOM 1828 C CA . HIS A 1 216 ? -21.444 -10.415 -12.803 1.00 96.88 216 HIS A CA 1
ATOM 1829 C C . HIS A 1 216 ? -21.264 -10.853 -11.343 1.00 96.88 216 HIS A C 1
ATOM 1831 O O . HIS A 1 216 ? -20.311 -11.551 -11.002 1.00 96.88 216 HIS A O 1
ATOM 1837 N N . LEU A 1 217 ? -22.181 -10.431 -10.463 1.00 96.56 217 LEU A N 1
ATOM 1838 C CA . LEU A 1 217 ? -22.127 -10.709 -9.019 1.00 96.56 217 LEU A CA 1
ATOM 1839 C C . LEU A 1 217 ? -22.086 -12.207 -8.671 1.00 96.56 217 LEU A C 1
ATOM 1841 O O . LEU A 1 217 ? -21.667 -12.564 -7.572 1.00 96.56 217 LEU A O 1
ATOM 1845 N N . ASP A 1 218 ? -22.529 -13.071 -9.585 1.00 96.69 218 ASP A N 1
ATOM 1846 C CA . ASP A 1 218 ? -22.467 -14.531 -9.481 1.00 96.69 218 ASP A CA 1
ATOM 1847 C C . ASP A 1 218 ? -21.039 -15.088 -9.574 1.00 96.69 218 ASP A C 1
ATOM 1849 O O . ASP A 1 218 ? -20.787 -16.189 -9.091 1.00 96.69 218 ASP A O 1
ATOM 1853 N N . LYS A 1 219 ? -20.106 -14.328 -10.160 1.00 97.38 219 LYS A N 1
ATOM 1854 C CA . LYS A 1 219 ? -18.706 -14.732 -10.359 1.00 97.38 219 LYS A CA 1
ATOM 1855 C C . LYS A 1 219 ? -17.725 -14.054 -9.410 1.00 97.38 219 LYS A C 1
ATOM 1857 O O . LYS A 1 219 ? -16.565 -14.444 -9.363 1.00 97.38 219 LYS A O 1
ATOM 1862 N N . VAL A 1 220 ? -18.172 -13.023 -8.698 1.00 97.44 220 VAL A N 1
ATOM 1863 C CA . VAL A 1 220 ? -17.330 -12.219 -7.809 1.00 97.44 220 VAL A CA 1
ATOM 1864 C C . VAL A 1 220 ? -16.785 -13.063 -6.660 1.00 97.44 220 VAL A C 1
ATOM 1866 O O . VAL A 1 220 ? -17.542 -13.744 -5.963 1.00 97.44 220 VAL A O 1
ATOM 1869 N N . ASP A 1 221 ? -15.482 -12.942 -6.420 1.00 98.12 221 ASP A N 1
ATOM 1870 C CA . ASP A 1 221 ? -14.859 -13.397 -5.184 1.00 98.12 221 ASP A CA 1
ATOM 1871 C C . ASP A 1 221 ? -15.056 -12.323 -4.107 1.00 98.12 221 ASP A C 1
ATOM 1873 O O . ASP A 1 221 ? -14.482 -11.234 -4.160 1.00 98.12 221 ASP A O 1
ATOM 1877 N N . TRP A 1 222 ? -15.922 -12.607 -3.136 1.00 97.94 222 TRP A N 1
ATOM 1878 C CA . TRP A 1 222 ? -16.322 -11.628 -2.123 1.00 97.94 222 TRP A CA 1
ATOM 1879 C C . TRP A 1 222 ? -15.241 -11.356 -1.075 1.00 97.94 222 TRP A C 1
ATOM 1881 O O . TRP A 1 222 ? -15.227 -10.270 -0.485 1.00 97.94 222 TRP A O 1
ATOM 1891 N N . CYS A 1 223 ? -14.307 -12.288 -0.879 1.00 96.75 223 CYS A N 1
ATOM 1892 C CA . CYS A 1 223 ? -13.137 -12.066 -0.040 1.00 96.75 223 CYS A CA 1
ATOM 1893 C C . CYS A 1 223 ? -12.232 -11.005 -0.678 1.00 96.75 223 CYS A C 1
ATOM 1895 O O . CYS A 1 223 ? -11.936 -9.993 -0.040 1.00 96.75 223 CYS A O 1
ATOM 1897 N N . GLN A 1 224 ? -11.877 -11.161 -1.957 1.00 96.75 224 GLN A N 1
ATOM 1898 C CA . GLN A 1 224 ? -11.079 -10.160 -2.675 1.00 96.75 224 GLN A CA 1
ATOM 1899 C C . GLN A 1 224 ? -11.834 -8.837 -2.858 1.00 96.75 224 GLN A C 1
ATOM 1901 O O . GLN A 1 224 ? -11.253 -7.766 -2.670 1.00 96.75 224 GLN A O 1
ATOM 1906 N N . LEU A 1 225 ? -13.146 -8.878 -3.123 1.00 97.62 225 LEU A N 1
ATOM 1907 C CA . LEU A 1 225 ? -13.968 -7.665 -3.208 1.00 97.62 225 LEU A CA 1
ATOM 1908 C C . LEU A 1 225 ? -13.947 -6.867 -1.896 1.00 97.62 225 LEU A C 1
ATOM 1910 O O . LEU A 1 225 ? -13.998 -5.641 -1.921 1.00 97.62 225 LEU A O 1
ATOM 1914 N N . SER A 1 226 ? -13.843 -7.543 -0.749 1.00 97.88 226 SER A N 1
ATOM 1915 C CA . SER A 1 226 ? -13.814 -6.888 0.564 1.00 97.88 226 SER A CA 1
ATOM 1916 C C . SER A 1 226 ? -12.546 -6.045 0.782 1.00 97.88 226 SER A C 1
ATOM 1918 O O . SER A 1 226 ? -12.592 -5.066 1.529 1.00 97.88 226 SER A O 1
ATOM 1920 N N . LYS A 1 227 ? -11.444 -6.341 0.073 1.00 94.88 227 LYS A N 1
ATOM 1921 C CA . LYS A 1 227 ? -10.237 -5.490 0.017 1.00 94.88 227 LYS A CA 1
ATOM 1922 C C . LYS A 1 227 ? -10.387 -4.298 -0.930 1.00 94.88 227 LYS A C 1
ATOM 1924 O O . LYS A 1 227 ? -9.729 -3.278 -0.745 1.00 94.88 227 LYS A O 1
ATOM 1929 N N . ASN A 1 228 ? -11.242 -4.419 -1.944 1.00 96.56 228 ASN A N 1
ATOM 1930 C CA . ASN A 1 228 ? -11.387 -3.433 -3.006 1.00 96.56 228 ASN A CA 1
ATOM 1931 C C . ASN A 1 228 ? -12.019 -2.137 -2.472 1.00 96.56 228 ASN A C 1
ATOM 1933 O O . ASN A 1 228 ? -13.210 -2.065 -2.153 1.00 96.56 228 ASN A O 1
ATOM 1937 N N . THR A 1 229 ? -11.214 -1.081 -2.395 1.00 95.00 229 THR A N 1
ATOM 1938 C CA . THR A 1 229 ? -11.607 0.209 -1.812 1.00 95.00 229 THR A CA 1
ATOM 1939 C C . THR A 1 229 ? -12.693 0.921 -2.627 1.00 95.00 229 THR A C 1
ATOM 1941 O O . THR A 1 229 ? -13.487 1.676 -2.064 1.00 95.00 229 THR A O 1
ATOM 1944 N N . ASN A 1 230 ? -12.819 0.624 -3.925 1.00 96.81 230 ASN A N 1
ATOM 1945 C CA . ASN A 1 230 ? -13.847 1.192 -4.804 1.00 96.81 230 ASN A CA 1
ATOM 1946 C C . ASN A 1 230 ? -15.150 0.374 -4.836 1.00 96.81 230 ASN A C 1
ATOM 1948 O O . ASN A 1 230 ? -16.150 0.833 -5.394 1.00 96.81 230 ASN A O 1
ATOM 1952 N N . ALA A 1 231 ? -15.168 -0.822 -4.242 1.00 96.69 231 ALA A N 1
ATOM 1953 C CA . ALA A 1 231 ? -16.332 -1.709 -4.226 1.00 96.69 231 ALA A CA 1
ATOM 1954 C C . ALA A 1 231 ? -17.211 -1.553 -2.973 1.00 96.69 231 ALA A C 1
ATOM 1956 O O . ALA A 1 231 ? -18.147 -2.329 -2.776 1.00 96.69 231 ALA A O 1
ATOM 1957 N N . ILE A 1 232 ? -16.951 -0.549 -2.131 1.00 96.44 232 ILE A N 1
ATOM 1958 C CA . ILE A 1 232 ? -17.594 -0.419 -0.819 1.00 96.44 232 ILE A CA 1
ATOM 1959 C C . ILE A 1 232 ? -19.130 -0.398 -0.877 1.00 96.44 232 ILE A C 1
ATOM 1961 O O . ILE A 1 232 ? -19.792 -1.022 -0.054 1.00 96.44 232 ILE A O 1
ATOM 1965 N N . TYR A 1 233 ? -19.709 0.220 -1.908 1.00 96.25 233 TYR A N 1
ATOM 1966 C CA . TYR A 1 233 ? -21.160 0.261 -2.097 1.00 96.25 233 TYR A CA 1
ATOM 1967 C C . TYR A 1 233 ? -21.759 -1.107 -2.477 1.00 96.25 233 TYR A C 1
ATOM 1969 O O . TYR A 1 233 ? -22.928 -1.370 -2.191 1.00 96.25 233 TYR A O 1
ATOM 1977 N N . LEU A 1 234 ? -20.991 -1.993 -3.126 1.00 96.88 234 LEU A N 1
ATOM 1978 C CA . LEU A 1 234 ? -21.427 -3.368 -3.390 1.00 96.88 234 LEU A CA 1
ATOM 1979 C C . LEU A 1 234 ? -21.452 -4.171 -2.086 1.00 96.88 234 LEU A C 1
ATOM 1981 O O . LEU A 1 234 ? -22.399 -4.923 -1.857 1.00 96.88 234 LEU A O 1
ATOM 1985 N N . LEU A 1 235 ? -20.456 -3.962 -1.221 1.00 97.12 235 LEU A N 1
ATOM 1986 C CA . LEU A 1 235 ? -20.364 -4.593 0.098 1.00 97.12 235 LEU A CA 1
ATOM 1987 C C . LEU A 1 235 ? -21.493 -4.116 1.025 1.00 97.12 235 LEU A C 1
ATOM 1989 O O . LEU A 1 235 ? -22.160 -4.946 1.641 1.00 97.12 235 LEU A O 1
ATOM 1993 N N . ASP A 1 236 ? -21.790 -2.811 1.048 1.00 95.06 236 ASP A N 1
ATOM 1994 C CA . ASP A 1 236 ? -22.899 -2.224 1.822 1.00 95.06 236 ASP A CA 1
ATOM 1995 C C . ASP A 1 236 ? -24.257 -2.887 1.517 1.00 95.06 236 ASP A C 1
ATOM 1997 O O . ASP A 1 236 ? -25.098 -3.027 2.408 1.00 95.06 236 ASP A O 1
ATOM 2001 N N . ASN A 1 237 ? -24.464 -3.328 0.271 1.00 95.12 237 ASN A N 1
ATOM 2002 C CA . ASN A 1 237 ? -25.695 -3.982 -0.180 1.00 95.12 237 ASN A CA 1
ATOM 2003 C C . ASN A 1 237 ? -25.695 -5.517 -0.023 1.00 95.12 237 ASN A C 1
ATOM 2005 O O . ASN A 1 237 ? -26.719 -6.140 -0.292 1.00 95.12 237 ASN A O 1
ATOM 2009 N N . ASN A 1 238 ? -24.579 -6.133 0.385 1.00 96.75 238 ASN A N 1
ATOM 2010 C CA . ASN A 1 238 ? -24.406 -7.593 0.477 1.00 96.75 238 ASN A CA 1
ATOM 2011 C C . ASN A 1 238 ? -23.642 -7.972 1.762 1.00 96.75 238 ASN A C 1
ATOM 2013 O O . ASN A 1 238 ? -22.616 -8.656 1.731 1.00 96.75 238 ASN A O 1
ATOM 2017 N N . LEU A 1 239 ? -24.122 -7.484 2.909 1.00 97.12 239 LEU A N 1
ATOM 2018 C CA . LEU A 1 239 ? -23.440 -7.583 4.206 1.00 97.12 239 LEU A CA 1
ATOM 2019 C C . LEU A 1 239 ? -23.110 -9.023 4.634 1.00 97.12 239 LEU A C 1
ATOM 2021 O O . LEU A 1 239 ? -22.152 -9.252 5.373 1.00 97.12 239 LEU A O 1
ATOM 2025 N N . GLU A 1 240 ? -23.912 -9.991 4.201 1.00 97.12 240 GLU A N 1
ATOM 2026 C CA . GLU A 1 240 ? -23.751 -11.416 4.487 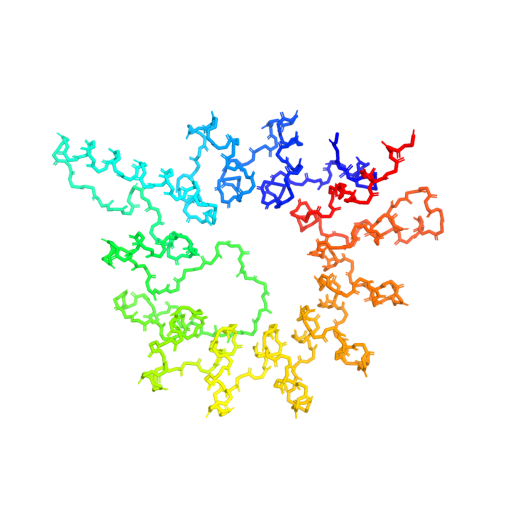1.00 97.12 240 GLU A CA 1
ATOM 2027 C C . GLU A 1 240 ? -22.576 -12.064 3.748 1.00 97.12 240 GLU A C 1
ATOM 2029 O O . GLU A 1 240 ? -22.126 -13.132 4.161 1.00 97.12 240 GLU A O 1
ATOM 2034 N N . LYS A 1 241 ? -22.074 -11.423 2.687 1.00 97.25 241 LYS A N 1
ATOM 2035 C CA . LYS A 1 241 ? -20.960 -11.921 1.868 1.00 97.25 241 LYS A CA 1
ATOM 2036 C C . LYS A 1 241 ? -19.619 -11.290 2.217 1.00 97.25 241 LYS A C 1
ATOM 2038 O O . LYS A 1 241 ? -18.594 -11.727 1.709 1.00 97.25 241 LYS A O 1
ATOM 2043 N N . ILE A 1 242 ? -19.628 -10.260 3.060 1.00 97.94 242 ILE A N 1
ATOM 2044 C CA . ILE A 1 242 ? -18.424 -9.537 3.458 1.00 97.94 242 ILE A CA 1
ATOM 2045 C C . ILE A 1 242 ? -17.461 -10.473 4.191 1.00 97.94 242 ILE A C 1
ATOM 2047 O O . ILE A 1 242 ? -17.811 -11.071 5.215 1.00 97.94 242 ILE A O 1
ATOM 2051 N N . ASP A 1 243 ? -16.216 -10.493 3.723 1.00 98.25 243 ASP A N 1
ATOM 2052 C CA . ASP A 1 243 ? -15.085 -10.958 4.511 1.00 98.25 243 ASP A CA 1
ATOM 2053 C C . ASP A 1 243 ? -14.618 -9.815 5.416 1.00 98.25 243 ASP A C 1
ATOM 2055 O O . ASP A 1 243 ? -14.008 -8.840 4.977 1.00 98.25 243 ASP A O 1
ATOM 2059 N N . TRP A 1 244 ? -14.950 -9.916 6.702 1.00 98.19 244 TRP A N 1
ATOM 2060 C CA . TRP A 1 244 ? -14.679 -8.853 7.667 1.00 98.19 244 TRP A CA 1
ATOM 2061 C C . TRP A 1 244 ? -13.198 -8.712 8.020 1.00 98.19 244 TRP A C 1
ATOM 2063 O O . TRP A 1 244 ? -12.782 -7.629 8.430 1.00 98.19 244 TRP A O 1
ATOM 2073 N N . THR A 1 245 ? -12.403 -9.768 7.837 1.00 97.69 245 THR A N 1
ATOM 2074 C CA . THR A 1 245 ? -10.957 -9.719 8.054 1.00 97.69 245 THR A CA 1
ATOM 2075 C C . THR A 1 245 ? -10.307 -8.842 6.990 1.00 97.69 245 THR A C 1
ATOM 2077 O O . THR A 1 245 ? -9.572 -7.913 7.324 1.00 97.69 245 THR A O 1
ATOM 2080 N N . TYR A 1 246 ? -10.653 -9.040 5.718 1.00 97.19 246 TYR A N 1
ATOM 2081 C CA . TYR A 1 246 ? -10.168 -8.170 4.645 1.00 97.19 246 TYR A CA 1
ATOM 2082 C C . TYR A 1 246 ? -10.807 -6.780 4.653 1.00 97.19 246 TYR A C 1
ATOM 2084 O O . TYR A 1 246 ? -10.106 -5.791 4.427 1.00 97.19 246 TYR A O 1
ATOM 2092 N N . LEU A 1 247 ? -12.094 -6.673 4.997 1.00 98.12 247 LEU A N 1
ATOM 2093 C CA . LEU A 1 247 ? -12.761 -5.378 5.138 1.00 98.12 247 LEU A CA 1
ATOM 2094 C C . LEU A 1 247 ? -12.088 -4.502 6.208 1.00 98.12 247 LEU A C 1
ATOM 2096 O O . LEU A 1 247 ? -11.999 -3.289 6.034 1.00 98.12 247 LEU A O 1
ATOM 2100 N N . SER A 1 248 ? -11.586 -5.089 7.299 1.00 98.25 248 SER A N 1
ATOM 2101 C CA . SER A 1 248 ? -10.879 -4.341 8.346 1.00 98.25 248 SER A CA 1
ATOM 2102 C C . SER A 1 248 ? -9.702 -3.525 7.803 1.00 98.25 248 SER A C 1
ATOM 2104 O O . SER A 1 248 ? -9.476 -2.417 8.285 1.00 98.25 248 SER A O 1
ATOM 2106 N N . ALA A 1 249 ? -8.988 -4.018 6.788 1.00 97.44 249 ALA A N 1
ATOM 2107 C CA . ALA A 1 249 ? -7.880 -3.300 6.154 1.00 97.44 249 ALA A CA 1
ATOM 2108 C C . ALA A 1 249 ? -8.325 -2.295 5.070 1.00 97.44 249 ALA A C 1
ATOM 2110 O O . ALA A 1 249 ? -7.521 -1.472 4.637 1.00 97.44 249 ALA A O 1
ATOM 2111 N N . ASN A 1 250 ? -9.590 -2.323 4.642 1.00 97.50 250 ASN A N 1
ATOM 2112 C CA . ASN A 1 250 ? -10.110 -1.473 3.572 1.00 97.50 250 ASN A CA 1
ATOM 2113 C C . ASN A 1 250 ? -10.294 -0.019 4.047 1.00 97.50 250 ASN A C 1
ATOM 2115 O O . ASN A 1 250 ? -11.121 0.281 4.914 1.00 97.50 250 ASN A O 1
ATOM 2119 N N . GLU A 1 251 ? -9.544 0.907 3.449 1.00 95.81 251 GLU A N 1
ATOM 2120 C CA . GLU A 1 251 ? -9.500 2.318 3.857 1.00 95.81 251 GLU A CA 1
ATOM 2121 C C . GLU A 1 251 ? -10.843 3.059 3.740 1.00 95.81 251 GLU A C 1
ATOM 2123 O O . GLU A 1 251 ? -11.066 4.032 4.465 1.00 95.81 251 GLU A O 1
ATOM 2128 N N . ASN A 1 252 ? -11.744 2.586 2.872 1.00 97.31 252 ASN A N 1
ATOM 2129 C CA . ASN A 1 252 ? -13.068 3.169 2.650 1.00 97.31 252 ASN A CA 1
ATOM 2130 C C . ASN A 1 252 ? -14.165 2.497 3.491 1.00 97.31 252 ASN A C 1
ATOM 2132 O O . ASN A 1 252 ? -15.319 2.915 3.428 1.00 97.31 252 ASN A O 1
ATOM 2136 N N . ALA A 1 253 ? -13.831 1.485 4.299 1.00 97.25 253 ALA A N 1
ATOM 2137 C CA . ALA A 1 253 ? -14.806 0.709 5.068 1.00 97.25 253 ALA A CA 1
ATOM 2138 C C . ALA A 1 253 ? -15.004 1.167 6.521 1.00 97.25 253 ALA A C 1
ATOM 2140 O O . ALA A 1 253 ? -15.715 0.508 7.283 1.00 97.25 253 ALA A O 1
ATOM 2141 N N . VAL A 1 254 ? -14.409 2.292 6.929 1.00 97.12 254 VAL A N 1
ATOM 2142 C CA . VAL A 1 254 ? -14.474 2.780 8.319 1.00 97.12 254 VAL A CA 1
ATOM 2143 C C . VAL A 1 254 ? -15.919 2.900 8.823 1.00 97.12 254 VAL A C 1
ATOM 2145 O O . VAL A 1 254 ? -16.204 2.449 9.931 1.00 97.12 254 VAL A O 1
ATOM 2148 N N . HIS A 1 255 ? -16.858 3.407 8.012 1.00 96.69 255 HIS A N 1
ATOM 2149 C CA . HIS A 1 255 ? -18.270 3.545 8.411 1.00 96.69 255 HIS A CA 1
ATOM 2150 C C . HIS A 1 255 ? -18.948 2.192 8.676 1.00 96.69 255 HIS A C 1
ATOM 2152 O O . HIS A 1 255 ? -19.735 2.062 9.618 1.00 96.69 255 HIS A O 1
ATOM 2158 N N . LEU A 1 256 ? -18.632 1.166 7.881 1.00 97.38 256 LEU A N 1
ATOM 2159 C CA . LEU A 1 256 ? -19.123 -0.196 8.092 1.00 97.38 256 LEU A CA 1
ATOM 2160 C C . LEU A 1 256 ? -18.544 -0.802 9.369 1.00 97.38 256 LEU A C 1
ATOM 2162 O O . LEU A 1 256 ? -19.284 -1.377 10.173 1.00 97.38 256 LEU A O 1
ATOM 2166 N N . LEU A 1 257 ? -17.239 -0.646 9.586 1.00 97.62 257 LEU A N 1
ATOM 2167 C CA . LEU A 1 257 ? -16.555 -1.157 10.774 1.00 97.62 257 LEU A CA 1
ATOM 2168 C C . LEU A 1 257 ? -17.111 -0.508 12.054 1.00 97.62 257 LEU A C 1
ATOM 2170 O O . LEU A 1 257 ? -17.357 -1.199 13.044 1.00 97.62 257 LEU A O 1
ATOM 2174 N N . GLU A 1 258 ? -17.420 0.791 12.020 1.00 95.50 258 GLU A N 1
ATOM 2175 C CA . GLU A 1 258 ? -18.073 1.496 13.129 1.00 95.50 258 GLU A CA 1
ATOM 2176 C C . GLU A 1 258 ? -19.492 0.989 13.425 1.00 95.50 258 GLU A C 1
ATOM 2178 O O . GLU A 1 258 ? -19.892 0.941 14.595 1.00 95.50 258 GLU A O 1
ATOM 2183 N N . LYS A 1 259 ? -20.245 0.592 12.391 1.00 96.12 259 LYS A N 1
ATOM 2184 C CA . LYS A 1 259 ? -21.597 0.024 12.522 1.00 96.12 259 LYS A CA 1
ATOM 2185 C C . LYS A 1 259 ? -21.577 -1.402 13.078 1.00 96.12 259 LYS A C 1
ATOM 2187 O O . LYS A 1 259 ? -22.494 -1.784 13.809 1.00 96.12 259 LYS A O 1
ATOM 2192 N N . TYR A 1 260 ? -20.530 -2.175 12.784 1.00 96.50 260 TYR A N 1
ATOM 2193 C CA . TYR A 1 260 ? -20.403 -3.582 13.177 1.00 96.50 260 TYR A CA 1
ATOM 2194 C C . TYR A 1 260 ? -19.122 -3.867 13.980 1.00 96.50 260 TYR A C 1
ATOM 2196 O O . TYR A 1 260 ? -18.336 -4.741 13.617 1.00 96.50 260 TYR A O 1
ATOM 2204 N N . PRO A 1 261 ? -18.927 -3.242 15.156 1.00 93.44 261 PRO A N 1
ATOM 2205 C CA . PRO A 1 261 ? -17.661 -3.317 15.891 1.00 93.44 261 PRO A CA 1
ATOM 2206 C C . PRO A 1 261 ? -17.295 -4.723 16.388 1.00 93.44 261 PRO A C 1
ATOM 2208 O O . PRO A 1 261 ? -16.136 -5.010 16.662 1.00 93.44 261 PRO A O 1
ATOM 2211 N N . LYS A 1 262 ? -18.279 -5.625 16.507 1.00 93.88 262 LYS A N 1
ATOM 2212 C CA . LYS A 1 262 ? -18.052 -7.036 16.871 1.00 93.88 262 LYS A CA 1
ATOM 2213 C C . LYS A 1 262 ? -17.439 -7.866 15.738 1.00 93.88 262 LYS A C 1
ATOM 2215 O O . LYS A 1 262 ? -17.018 -8.988 15.996 1.00 93.88 262 LYS A O 1
ATOM 2220 N N . LYS A 1 263 ? -17.463 -7.356 14.505 1.00 96.62 263 LYS A N 1
ATOM 2221 C CA . LYS A 1 263 ? -16.934 -8.022 13.312 1.00 96.62 263 LYS A CA 1
ATOM 2222 C C . LYS A 1 263 ? -15.518 -7.573 12.958 1.00 96.62 263 LYS A C 1
ATOM 2224 O O . LYS A 1 263 ? -14.898 -8.214 12.126 1.00 96.62 263 LYS A O 1
ATOM 2229 N N . ILE A 1 264 ? -15.020 -6.510 13.591 1.00 97.06 264 ILE A N 1
ATOM 2230 C CA . ILE A 1 264 ? -13.681 -5.979 13.340 1.00 97.06 264 ILE A CA 1
ATOM 2231 C C . ILE A 1 264 ? -12.633 -7.042 13.675 1.00 97.06 264 ILE A C 1
ATOM 2233 O O . ILE A 1 264 ? -12.504 -7.467 14.828 1.00 97.06 264 ILE A O 1
ATOM 2237 N N . ASP A 1 265 ? -11.846 -7.405 12.670 1.00 97.62 265 ASP A N 1
ATOM 2238 C CA . ASP A 1 265 ? -10.538 -8.014 12.864 1.00 97.62 265 ASP A CA 1
ATOM 2239 C C . ASP A 1 265 ? -9.535 -6.912 13.231 1.00 97.62 265 ASP A C 1
ATOM 2241 O O . ASP A 1 265 ? -9.221 -6.047 12.412 1.00 97.62 265 ASP A O 1
ATOM 2245 N N . TRP A 1 266 ? -9.091 -6.900 14.489 1.00 96.69 266 TRP A N 1
ATOM 2246 C CA . TRP A 1 266 ? -8.217 -5.854 15.034 1.00 96.69 266 TRP A CA 1
ATOM 2247 C C . TRP A 1 266 ? -6.794 -5.922 14.493 1.00 96.69 266 TRP A C 1
ATOM 2249 O O . TRP A 1 266 ? -6.159 -4.879 14.361 1.00 96.69 266 TRP A O 1
ATOM 2259 N N . ARG A 1 267 ? -6.320 -7.124 14.148 1.00 96.88 267 ARG A N 1
ATOM 2260 C CA . ARG A 1 267 ? -4.989 -7.312 13.577 1.00 96.88 267 ARG A CA 1
ATOM 2261 C C . ARG A 1 267 ? -4.945 -6.676 12.193 1.00 96.88 267 ARG A C 1
ATOM 2263 O O . ARG A 1 267 ? -4.077 -5.861 11.910 1.00 96.88 267 ARG A O 1
ATOM 2270 N N . TRP A 1 268 ? -5.937 -6.978 11.356 1.00 97.69 268 TRP A N 1
ATOM 2271 C CA . TRP A 1 268 ? -6.037 -6.419 10.004 1.00 97.69 268 TRP A CA 1
ATOM 2272 C C . TRP A 1 268 ? -6.406 -4.935 9.984 1.00 97.69 268 TRP A C 1
ATOM 2274 O O . TRP A 1 268 ? -5.975 -4.213 9.086 1.00 97.69 268 TRP A O 1
ATOM 2284 N N . LEU A 1 269 ? -7.122 -4.444 11.002 1.00 98.00 269 LEU A N 1
ATOM 2285 C CA . LEU A 1 269 ? -7.391 -3.013 11.153 1.00 98.00 269 LEU A CA 1
ATOM 2286 C C . LEU A 1 269 ? -6.094 -2.193 11.262 1.00 98.00 269 LEU A C 1
ATOM 2288 O O . LEU A 1 269 ? -6.067 -1.045 10.825 1.00 98.00 269 LEU A O 1
ATOM 2292 N N . CYS A 1 270 ? -5.002 -2.775 11.774 1.00 97.62 270 CYS A N 1
ATOM 2293 C CA . CYS A 1 270 ? -3.698 -2.111 11.832 1.00 97.62 270 CYS A CA 1
ATOM 2294 C C . CYS A 1 270 ? -3.129 -1.743 10.454 1.00 97.62 270 CYS A C 1
ATOM 2296 O O . CYS A 1 270 ? -2.264 -0.876 10.398 1.00 97.62 270 CYS A O 1
ATOM 2298 N N . LYS A 1 271 ? -3.632 -2.309 9.346 1.00 96.75 271 LYS A N 1
ATOM 2299 C CA . LYS A 1 271 ? -3.274 -1.896 7.973 1.00 96.75 271 LYS A CA 1
ATOM 2300 C C . LYS A 1 271 ? -4.136 -0.751 7.425 1.00 96.75 271 LYS A C 1
ATOM 2302 O O . LYS A 1 271 ? -3.807 -0.191 6.386 1.00 96.75 271 LYS A O 1
ATOM 2307 N N . ASN A 1 272 ? -5.232 -0.391 8.092 1.00 97.56 272 ASN A N 1
ATOM 2308 C CA . ASN A 1 272 ? -6.188 0.589 7.581 1.00 97.56 272 ASN A CA 1
ATOM 2309 C C . ASN A 1 272 ? -5.737 2.032 7.883 1.00 97.56 272 ASN A C 1
ATOM 2311 O O . ASN A 1 272 ? -5.744 2.437 9.052 1.00 97.56 272 ASN A O 1
ATOM 2315 N N . PRO A 1 273 ? -5.394 2.852 6.871 1.00 96.12 273 PRO A N 1
ATOM 2316 C CA . PRO A 1 273 ? -4.859 4.202 7.080 1.00 96.12 273 PRO A CA 1
ATOM 2317 C C . PRO A 1 273 ? -5.879 5.192 7.665 1.00 96.12 273 PRO A C 1
ATOM 2319 O O . PRO A 1 273 ? -5.512 6.265 8.153 1.00 96.12 273 PRO A O 1
ATOM 2322 N N . ASN A 1 274 ? -7.168 4.842 7.650 1.00 96.25 274 ASN A N 1
ATOM 2323 C CA . ASN A 1 274 ? -8.261 5.677 8.141 1.00 96.25 274 ASN A CA 1
ATOM 2324 C C . ASN A 1 274 ? -8.834 5.200 9.489 1.00 96.25 274 ASN A C 1
ATOM 2326 O O . ASN A 1 274 ? -9.746 5.833 10.023 1.00 96.25 274 ASN A O 1
ATOM 2330 N N . ALA A 1 275 ? -8.267 4.153 10.099 1.00 96.25 275 ALA A N 1
ATOM 2331 C CA . ALA A 1 275 ? -8.770 3.568 11.345 1.00 96.25 275 ALA A CA 1
ATOM 2332 C C . ALA A 1 275 ? -8.430 4.349 12.631 1.00 96.25 275 ALA A C 1
ATOM 2334 O O . ALA A 1 275 ? -8.848 3.942 13.715 1.00 96.25 275 ALA A O 1
ATOM 2335 N N . GLY A 1 276 ? -7.729 5.487 12.547 1.00 94.75 276 GLY A N 1
ATOM 2336 C CA . GLY A 1 276 ? -7.278 6.252 13.721 1.00 94.75 276 GLY A CA 1
ATOM 2337 C C . GLY A 1 276 ? -8.390 6.581 14.730 1.00 94.75 276 GLY A C 1
ATOM 2338 O O . GLY A 1 276 ? -8.192 6.407 15.929 1.00 94.75 276 GLY A O 1
ATOM 2339 N N . LYS A 1 277 ? -9.588 6.964 14.257 1.00 92.50 277 LYS A N 1
ATOM 2340 C CA . LYS A 1 277 ? -10.754 7.238 15.125 1.00 92.50 277 LYS A CA 1
ATOM 2341 C C . LYS A 1 277 ? -11.300 5.981 15.809 1.00 92.50 277 LYS A C 1
ATOM 2343 O O . LYS A 1 277 ? -11.775 6.049 16.942 1.00 92.50 277 LYS A O 1
ATOM 2348 N N . ILE A 1 278 ? -11.220 4.824 15.145 1.00 94.00 278 ILE A N 1
ATOM 2349 C CA . ILE A 1 278 ? -11.593 3.542 15.751 1.00 94.00 278 ILE A CA 1
ATOM 2350 C C . ILE A 1 278 ? -10.585 3.208 16.855 1.00 94.00 278 ILE A C 1
ATOM 2352 O O . ILE A 1 278 ? -10.997 2.933 17.979 1.00 94.00 278 ILE A O 1
ATOM 2356 N N . PHE A 1 279 ? -9.280 3.303 16.595 1.00 93.38 279 PHE A N 1
ATOM 2357 C CA . PHE A 1 279 ? -8.274 3.076 17.636 1.00 93.38 279 PHE A CA 1
ATOM 2358 C C . PHE A 1 279 ? -8.447 4.022 18.822 1.00 93.38 279 PHE A C 1
ATOM 2360 O O . PHE A 1 279 ? -8.507 3.555 19.955 1.00 93.38 279 PHE A O 1
ATOM 2367 N N . GLU A 1 280 ? -8.648 5.317 18.584 1.00 90.25 280 GLU A N 1
ATOM 2368 C CA . GLU A 1 280 ? -8.938 6.287 19.645 1.00 90.25 280 GLU A CA 1
ATOM 2369 C C . GLU A 1 280 ? -10.151 5.877 20.490 1.00 90.25 280 GLU A C 1
ATOM 2371 O O . GLU A 1 280 ? -10.097 5.878 21.717 1.00 90.25 280 GLU A O 1
ATOM 2376 N N . LYS A 1 281 ? -11.234 5.424 19.856 1.00 88.62 281 LYS A N 1
ATOM 2377 C CA . LYS A 1 281 ? -12.444 4.989 20.560 1.00 88.62 281 LYS A CA 1
ATOM 2378 C C . LYS A 1 281 ? -12.232 3.759 21.452 1.00 88.62 281 LYS A C 1
ATOM 2380 O O . LYS A 1 281 ? -12.887 3.669 22.490 1.00 88.62 281 LYS A O 1
ATOM 2385 N N . TYR A 1 282 ? -11.382 2.813 21.051 1.00 89.69 282 TYR A N 1
ATOM 2386 C CA . TYR A 1 282 ? -11.247 1.509 21.720 1.00 89.69 282 TYR A CA 1
ATOM 2387 C C . TYR A 1 282 ? -9.948 1.324 22.525 1.00 89.69 282 TYR A C 1
ATOM 2389 O O . TYR A 1 282 ? -9.892 0.405 23.342 1.00 89.69 282 TYR A O 1
ATOM 2397 N N . LEU A 1 283 ? -8.938 2.177 22.330 1.00 86.12 283 LEU A N 1
ATOM 2398 C CA . LEU A 1 283 ? -7.670 2.173 23.074 1.00 86.12 283 LEU A CA 1
ATOM 2399 C C . LEU A 1 283 ? -7.505 3.363 24.018 1.00 86.12 283 LEU A C 1
ATOM 2401 O O . LEU A 1 283 ? -6.668 3.276 24.913 1.00 86.12 283 LEU A O 1
ATOM 2405 N N . ASP A 1 284 ? -8.245 4.467 23.851 1.00 76.81 284 ASP A N 1
ATOM 2406 C CA . ASP A 1 284 ? -8.110 5.590 24.782 1.00 76.81 284 ASP A CA 1
ATOM 2407 C C . ASP A 1 284 ? -8.643 5.179 26.171 1.00 76.81 284 ASP A C 1
ATOM 2409 O O . ASP A 1 284 ? -9.847 4.939 26.321 1.00 76.81 284 ASP A O 1
ATOM 2413 N N . PRO A 1 285 ? -7.792 5.119 27.216 1.00 67.50 285 PRO A N 1
ATOM 2414 C CA . PRO A 1 285 ? -8.201 4.754 28.571 1.00 67.50 285 PRO A CA 1
ATOM 2415 C C . PRO A 1 285 ? -9.215 5.737 29.164 1.00 67.50 285 PRO A C 1
ATOM 2417 O O . PRO A 1 285 ? -9.949 5.378 30.086 1.00 67.50 285 PRO A O 1
ATOM 2420 N N . LYS A 1 286 ? -9.302 6.966 28.638 1.00 71.62 286 LYS A N 1
ATOM 2421 C CA . LYS A 1 286 ? -10.340 7.935 29.020 1.00 71.62 286 LYS A CA 1
ATOM 2422 C C . LYS A 1 286 ? -11.721 7.514 28.523 1.00 71.62 286 LYS A C 1
ATOM 2424 O O . LYS A 1 286 ? -12.731 7.929 29.093 1.00 71.62 286 LYS A O 1
ATOM 2429 N N . ASN A 1 287 ? -11.789 6.664 27.500 1.00 69.81 287 ASN A N 1
ATOM 2430 C CA . ASN A 1 287 ? -13.027 6.117 26.967 1.00 69.81 287 ASN A CA 1
ATOM 2431 C C . ASN A 1 287 ? -13.458 4.875 27.769 1.00 69.81 287 ASN A C 1
ATOM 2433 O O . ASN A 1 287 ? -13.456 3.736 27.291 1.00 69.81 287 ASN A O 1
ATOM 2437 N N . GLY A 1 288 ? -13.850 5.107 29.028 1.00 60.56 288 GLY A N 1
ATOM 2438 C CA . GLY A 1 288 ? -14.136 4.073 30.035 1.00 60.56 288 GLY A CA 1
ATOM 2439 C C . GLY A 1 288 ? -15.216 3.044 29.664 1.00 60.56 288 GLY A C 1
ATOM 2440 O O . GLY A 1 288 ? -15.341 2.023 30.334 1.00 60.56 288 GLY A O 1
ATOM 2441 N N . LYS A 1 289 ? -15.972 3.255 28.578 1.00 62.50 289 LYS A N 1
ATOM 2442 C CA . LYS A 1 289 ? -16.926 2.271 28.041 1.00 62.50 289 LYS A CA 1
ATOM 2443 C C . LYS A 1 289 ? -16.233 1.057 27.409 1.00 62.50 289 LYS A C 1
ATOM 2445 O O . LYS A 1 289 ? -16.814 -0.028 27.397 1.00 62.50 289 LYS A O 1
ATOM 2450 N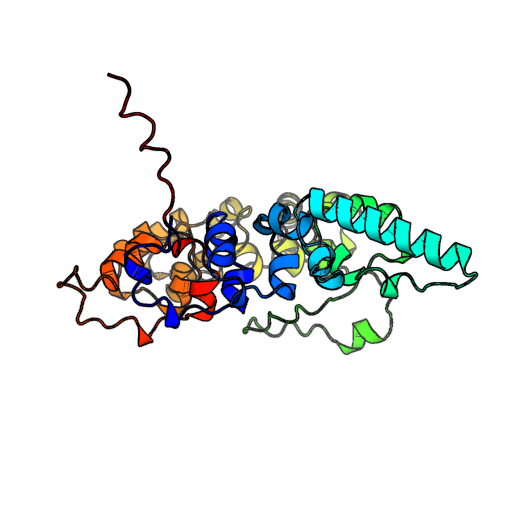 N . TYR A 1 290 ? -15.021 1.235 26.881 1.00 61.00 290 TYR A N 1
ATOM 2451 C CA . TYR A 1 290 ? -14.304 0.209 26.117 1.00 61.00 290 TYR A CA 1
ATOM 2452 C C . TYR A 1 290 ? -12.976 -0.220 26.749 1.00 61.00 290 TYR A C 1
ATOM 2454 O O . TYR A 1 290 ? -12.378 -1.181 26.271 1.00 61.00 290 TYR A O 1
ATOM 2462 N N . ALA A 1 291 ? -12.573 0.394 27.868 1.00 55.66 291 ALA A N 1
ATOM 2463 C CA . ALA A 1 291 ? -11.364 0.045 28.622 1.00 55.66 291 ALA A CA 1
ATOM 2464 C C . ALA A 1 291 ? -11.243 -1.464 28.944 1.00 55.66 291 ALA A C 1
ATOM 2466 O O . ALA A 1 291 ? -10.144 -2.007 29.009 1.00 55.66 291 ALA A O 1
ATOM 2467 N N . ASN A 1 292 ? -12.375 -2.168 29.068 1.00 53.12 292 ASN A N 1
ATOM 2468 C CA . ASN A 1 292 ? -12.428 -3.596 29.402 1.00 53.12 292 ASN A CA 1
ATOM 2469 C C . ASN A 1 292 ? -12.276 -4.543 28.191 1.00 53.12 292 ASN A C 1
ATOM 2471 O O . ASN A 1 292 ? -12.191 -5.753 28.382 1.00 53.12 292 ASN A O 1
ATOM 2475 N N . LEU A 1 293 ? -12.285 -4.039 26.948 1.00 64.31 293 LEU A N 1
ATOM 2476 C CA . LEU A 1 293 ? -12.193 -4.876 25.737 1.00 64.31 293 LEU A CA 1
ATOM 2477 C C . LEU A 1 293 ? -10.761 -5.289 25.381 1.00 64.31 293 LEU A C 1
ATOM 2479 O O . LEU A 1 293 ? -10.607 -6.127 24.492 1.00 64.31 293 LEU A O 1
ATOM 2483 N N . ASN A 1 294 ? -9.767 -4.705 26.065 1.00 68.62 294 ASN A N 1
ATOM 2484 C CA . ASN A 1 294 ? -8.326 -4.911 25.905 1.00 68.62 294 ASN A CA 1
ATOM 2485 C C . ASN A 1 294 ? -7.937 -5.403 24.500 1.00 68.62 294 ASN A C 1
ATOM 2487 O O . ASN A 1 294 ? -7.523 -6.549 24.307 1.00 68.62 294 ASN A O 1
ATOM 2491 N N . ILE A 1 295 ? -8.129 -4.538 23.501 1.00 87.25 295 ILE A N 1
ATOM 2492 C CA . ILE A 1 295 ? -7.775 -4.863 22.116 1.00 87.25 295 ILE A CA 1
ATOM 2493 C C . ILE A 1 295 ? -6.268 -4.781 21.871 1.00 87.25 295 ILE A C 1
ATOM 2495 O O . ILE A 1 295 ? -5.828 -5.232 20.826 1.00 87.25 295 ILE A O 1
ATOM 2499 N N . PHE A 1 296 ? -5.491 -4.270 22.835 1.00 88.44 296 PHE A N 1
ATOM 2500 C CA . PHE A 1 296 ? -4.036 -4.117 22.759 1.00 88.44 296 PHE A CA 1
ATOM 2501 C C . PHE A 1 296 ? -3.344 -5.413 22.315 1.00 88.44 296 PHE A C 1
ATOM 2503 O O . PHE A 1 296 ? -2.612 -5.417 21.335 1.00 88.44 296 PHE A O 1
ATOM 2510 N N . ASN A 1 297 ? -3.678 -6.541 22.952 1.00 88.19 297 ASN A N 1
ATOM 2511 C CA . ASN A 1 297 ? -3.101 -7.853 22.623 1.00 88.19 297 ASN A CA 1
ATOM 2512 C C . ASN A 1 297 ? -3.575 -8.429 21.273 1.00 88.19 297 ASN A C 1
ATOM 2514 O O . ASN A 1 297 ? -3.179 -9.532 20.907 1.00 88.19 297 ASN A O 1
ATOM 2518 N N . LYS A 1 298 ? -4.480 -7.742 20.568 1.00 92.56 298 LYS A N 1
ATOM 2519 C CA . LYS A 1 298 ? -4.980 -8.134 19.242 1.00 92.56 298 LYS A CA 1
ATOM 2520 C C . LYS A 1 298 ? -4.375 -7.292 18.120 1.00 92.56 298 LYS A C 1
ATOM 2522 O O . LYS A 1 298 ? -4.691 -7.549 16.962 1.00 92.56 298 LYS A O 1
ATOM 2527 N N . LEU A 1 299 ? -3.592 -6.268 18.459 1.00 95.19 299 LEU A N 1
ATOM 2528 C CA . LEU A 1 299 ? -2.979 -5.376 17.485 1.00 95.19 299 LEU A CA 1
ATOM 2529 C C . LEU A 1 299 ? -1.699 -5.989 16.935 1.00 95.19 299 LEU A C 1
ATOM 2531 O O . LEU A 1 299 ? -0.952 -6.652 17.653 1.00 95.19 299 LEU A O 1
ATOM 2535 N N . ASP A 1 300 ? -1.449 -5.709 15.664 1.00 96.56 300 ASP A N 1
ATOM 2536 C CA . ASP A 1 300 ? -0.165 -5.944 15.022 1.00 96.56 300 ASP A CA 1
ATOM 2537 C C . ASP A 1 300 ? 0.627 -4.629 15.053 1.00 96.56 300 ASP A C 1
ATOM 2539 O O . ASP A 1 300 ? 0.304 -3.682 14.326 1.00 96.56 300 ASP A O 1
ATOM 2543 N N . TRP A 1 301 ? 1.590 -4.521 15.973 1.00 95.56 301 TRP A N 1
ATOM 2544 C CA . TRP A 1 301 ? 2.353 -3.285 16.181 1.00 95.56 301 TRP A CA 1
ATOM 2545 C C . TRP A 1 301 ? 3.330 -2.994 15.043 1.00 95.56 301 TRP A C 1
ATOM 2547 O O . TRP A 1 301 ? 3.603 -1.823 14.777 1.00 95.56 301 TRP A O 1
ATOM 2557 N N . ASP A 1 302 ? 3.775 -4.018 14.319 1.00 95.50 302 ASP A N 1
ATOM 2558 C CA . ASP A 1 302 ? 4.556 -3.893 13.092 1.00 95.50 302 ASP A CA 1
ATOM 2559 C C . ASP A 1 302 ? 3.753 -3.106 12.049 1.00 95.50 302 ASP A C 1
ATOM 2561 O O . ASP A 1 302 ? 4.152 -2.019 11.619 1.00 95.50 302 ASP A O 1
ATOM 2565 N N . TRP A 1 303 ? 2.555 -3.599 11.717 1.00 96.56 303 TRP A N 1
ATOM 2566 C CA . TRP A 1 303 ? 1.676 -2.945 10.744 1.00 96.56 303 TRP A CA 1
ATOM 2567 C C . TRP A 1 303 ? 1.212 -1.573 11.224 1.00 96.56 303 TRP A C 1
ATOM 2569 O O . TRP A 1 303 ? 1.166 -0.626 10.439 1.00 96.56 303 TRP A O 1
ATOM 2579 N N . LEU A 1 304 ? 0.912 -1.434 12.517 1.00 96.56 304 LEU A N 1
ATOM 2580 C CA . LEU A 1 304 ? 0.463 -0.163 13.074 1.00 96.56 304 LEU A CA 1
ATOM 2581 C C . LEU A 1 304 ? 1.575 0.897 13.076 1.00 96.56 304 LEU A C 1
ATOM 2583 O O . LEU A 1 304 ? 1.286 2.069 12.860 1.00 96.56 304 LEU A O 1
ATOM 2587 N N . SER A 1 305 ? 2.838 0.502 13.259 1.00 96.38 305 SER A N 1
ATOM 2588 C CA . SER A 1 305 ? 3.999 1.406 13.196 1.00 96.38 305 SER A CA 1
ATOM 2589 C C . SER A 1 305 ? 4.216 1.986 11.794 1.00 96.38 305 SER A C 1
ATOM 2591 O O . SER A 1 305 ? 4.585 3.155 11.647 1.00 96.38 305 SER A O 1
ATOM 2593 N N . GLU A 1 306 ? 3.962 1.191 10.753 1.00 96.12 306 GLU A N 1
ATOM 2594 C CA . GLU A 1 306 ? 4.009 1.636 9.353 1.00 96.12 306 GLU A CA 1
ATOM 2595 C C . GLU A 1 306 ? 2.766 2.456 8.962 1.00 96.12 306 GLU A C 1
ATOM 2597 O O . GLU A 1 306 ? 2.810 3.270 8.037 1.00 96.12 306 GLU A O 1
ATOM 2602 N N . ASN A 1 307 ? 1.662 2.303 9.696 1.00 96.62 307 ASN A N 1
ATOM 2603 C CA . ASN A 1 307 ? 0.390 2.923 9.361 1.00 96.62 307 ASN A CA 1
ATOM 2604 C C . ASN A 1 307 ? 0.395 4.449 9.606 1.00 96.62 307 ASN A C 1
ATOM 2606 O O . ASN A 1 307 ? 0.686 4.913 10.714 1.00 96.62 307 ASN A O 1
ATOM 2610 N N . PRO A 1 308 ? 0.003 5.277 8.620 1.00 95.50 308 PRO A N 1
ATOM 2611 C CA . PRO A 1 308 ? -0.032 6.730 8.776 1.00 95.50 308 PRO A CA 1
ATOM 2612 C C . PRO A 1 308 ? -1.044 7.238 9.821 1.00 95.50 308 PRO A C 1
ATOM 2614 O O . PRO A 1 308 ? -0.947 8.401 10.226 1.00 95.50 308 PRO A O 1
ATOM 2617 N N . CYS A 1 309 ? -1.995 6.411 10.275 1.00 95.12 309 CYS A N 1
ATOM 2618 C CA . CYS A 1 309 ? -3.038 6.790 11.233 1.00 95.12 309 CYS A CA 1
ATOM 2619 C C . CYS A 1 309 ? -2.522 7.042 12.659 1.00 95.12 309 CYS A C 1
ATOM 2621 O O . CYS A 1 309 ? -3.255 7.599 13.480 1.00 95.12 309 CYS A O 1
ATOM 2623 N N . ILE A 1 310 ? -1.287 6.631 12.975 1.00 95.62 310 ILE A N 1
ATOM 2624 C CA . ILE A 1 310 ? -0.660 6.871 14.285 1.00 95.62 310 ILE A CA 1
ATOM 2625 C C . ILE A 1 310 ? -0.219 8.326 14.472 1.00 95.62 310 ILE A C 1
ATOM 2627 O O . ILE A 1 310 ? 0.160 8.714 15.574 1.00 95.62 310 ILE A O 1
ATOM 2631 N N . PHE A 1 311 ? -0.275 9.146 13.422 1.00 94.06 311 PHE A N 1
ATOM 2632 C CA . PHE A 1 311 ? -0.014 10.581 13.476 1.00 94.06 311 PHE A CA 1
ATOM 2633 C C . PHE A 1 311 ? -1.318 11.371 13.334 1.00 94.06 311 PHE A C 1
ATOM 2635 O O . PHE A 1 311 ? -2.250 10.959 12.645 1.00 94.06 311 PHE A O 1
ATOM 2642 N N . VAL A 1 312 ? -1.386 12.533 13.989 1.00 83.81 312 VAL A N 1
ATOM 2643 C CA . VAL A 1 312 ? -2.548 13.430 13.897 1.00 83.81 312 VAL A CA 1
ATOM 2644 C C . VAL A 1 312 ? -2.676 13.941 12.461 1.00 83.81 312 VAL A C 1
ATOM 2646 O O . VAL A 1 312 ? -1.760 14.595 11.958 1.00 83.81 312 VAL A O 1
ATOM 2649 N N . LYS A 1 313 ? -3.817 13.683 11.810 1.00 68.69 313 LYS A N 1
ATOM 2650 C CA . LYS A 1 313 ? -4.173 14.393 10.577 1.00 68.69 313 LYS A CA 1
ATOM 2651 C C . LYS A 1 313 ? -4.353 15.864 10.949 1.00 68.69 313 LYS A C 1
ATOM 2653 O O . LYS A 1 313 ? -5.120 16.180 11.853 1.00 68.69 313 LYS A O 1
ATOM 2658 N N . LYS A 1 314 ? -3.607 16.767 10.309 1.00 59.16 314 LYS A N 1
ATOM 2659 C CA . LYS A 1 314 ? -3.959 18.186 10.368 1.00 59.16 314 LYS A CA 1
ATOM 2660 C C . LYS A 1 314 ? -5.276 18.312 9.618 1.00 59.16 314 LYS A C 1
ATOM 2662 O O . LYS A 1 314 ? -5.278 18.182 8.400 1.00 59.16 314 LYS A O 1
ATOM 2667 N N . ASP A 1 315 ? -6.376 18.473 10.338 1.00 51.25 315 ASP A N 1
ATOM 2668 C CA . ASP A 1 315 ? -7.656 18.750 9.704 1.00 51.25 315 ASP A CA 1
ATOM 2669 C C . ASP A 1 315 ? -7.521 20.073 8.933 1.00 51.25 315 ASP A C 1
ATOM 2671 O O . ASP A 1 315 ? -7.298 21.129 9.535 1.00 51.25 315 ASP A O 1
ATOM 2675 N N . GLU A 1 316 ? -7.659 20.015 7.604 1.00 41.75 316 GLU A N 1
ATOM 2676 C CA . GLU A 1 316 ? -7.719 21.187 6.713 1.00 41.75 316 GLU A CA 1
ATOM 2677 C C . GLU A 1 316 ? -8.878 22.141 7.089 1.00 41.75 316 GLU A C 1
ATOM 2679 O O . GLU A 1 316 ? -8.912 23.290 6.660 1.00 41.75 316 GLU A O 1
ATOM 2684 N N . GLU A 1 317 ? -9.794 21.718 7.966 1.00 39.59 317 GLU A N 1
ATOM 2685 C CA . GLU A 1 317 ? -10.936 22.508 8.440 1.00 39.59 317 GLU A CA 1
ATOM 2686 C C . GLU A 1 317 ? -10.616 23.489 9.586 1.00 39.59 317 GLU A C 1
ATOM 2688 O O . GLU A 1 317 ? -11.463 24.309 9.942 1.00 39.59 317 GLU A O 1
ATOM 2693 N N . THR A 1 318 ? -9.408 23.478 10.165 1.00 39.28 318 THR A N 1
ATOM 2694 C CA . THR A 1 318 ? -9.072 24.401 11.276 1.00 39.28 318 THR A CA 1
ATOM 2695 C C . THR A 1 318 ? -8.431 25.729 10.857 1.00 39.28 318 THR A C 1
ATOM 2697 O O . THR A 1 318 ? -8.292 26.615 11.701 1.00 39.28 318 THR A O 1
ATOM 2700 N N . GLU A 1 319 ? -8.136 25.945 9.570 1.00 38.03 319 GLU A N 1
ATOM 2701 C CA . GLU A 1 319 ? -7.605 27.232 9.078 1.00 38.03 319 GLU A CA 1
ATOM 2702 C C . GLU A 1 319 ? -8.684 28.251 8.647 1.00 38.03 319 GLU A C 1
ATOM 2704 O O . GLU A 1 319 ? -8.347 29.398 8.365 1.00 38.03 319 GLU A O 1
ATOM 2709 N N . GLN A 1 320 ? -9.984 27.913 8.671 1.00 34.38 320 GLN A N 1
ATOM 2710 C CA . GLN A 1 320 ? -11.055 28.855 8.281 1.00 34.38 320 GLN A CA 1
ATOM 2711 C C . GLN A 1 320 ? -11.748 29.613 9.429 1.00 34.38 320 GLN A C 1
ATOM 2713 O O . GLN A 1 320 ? -12.528 30.518 9.151 1.00 34.38 320 GLN A O 1
ATOM 2718 N N . ASN A 1 321 ? -11.445 29.341 10.705 1.00 36.84 321 ASN A N 1
ATOM 2719 C CA . ASN A 1 321 ? -12.166 29.963 11.835 1.00 36.84 321 ASN A CA 1
ATOM 2720 C C . ASN A 1 321 ? -11.380 31.000 12.657 1.00 36.84 321 ASN A C 1
ATOM 2722 O O . ASN A 1 321 ? -11.803 31.361 13.753 1.00 36.84 321 ASN A O 1
ATOM 2726 N N . TYR A 1 322 ? -10.296 31.560 12.116 1.00 40.91 322 TYR A N 1
ATOM 2727 C CA . TYR A 1 322 ? -9.648 32.745 12.697 1.00 40.91 322 TYR A CA 1
ATOM 2728 C C . TYR A 1 322 ? -9.400 33.828 11.644 1.00 40.91 322 TYR A C 1
ATOM 2730 O O . TYR A 1 322 ? -8.270 34.228 11.386 1.00 40.91 322 TYR A O 1
ATOM 2738 N N . CYS A 1 323 ? -10.484 34.307 11.041 1.00 40.47 323 CYS A N 1
ATOM 2739 C CA . CYS A 1 323 ? -10.572 35.630 10.426 1.00 40.47 323 CYS A CA 1
ATOM 2740 C C . CYS A 1 323 ? -11.965 36.198 10.733 1.00 40.47 323 CYS A C 1
ATOM 2742 O O . CYS A 1 323 ? -12.877 36.086 9.916 1.00 40.47 323 CYS A O 1
ATOM 2744 N N . VAL A 1 324 ? -12.129 36.767 11.931 1.00 38.12 324 VAL A N 1
ATOM 2745 C CA . VAL A 1 324 ? -13.179 37.751 12.242 1.00 38.12 324 VAL A CA 1
ATOM 2746 C C . VAL A 1 324 ? -12.515 38.948 12.893 1.00 38.12 324 VAL A C 1
ATOM 2748 O O . VAL A 1 324 ? -11.736 38.717 13.846 1.00 38.12 324 VAL A O 1
#

Secondary structure (DSSP, 8-state):
--B-TTTGGGGGG--HHHHHH---THHHHHHHH-GGG--HHHHHH-GGGHHHHHHTGGG--HHHHTT---HHHHHHHHHHHHHHHHHHHHTT----GGGTS-HHHHHT-GGGHHHHHT-GGG---S----TT--S--------HHHHTT-TTS--HHHHHH-TTTHHHHHH-GGG--HHHHHH-TT-HHHHHH-GGG--HHHHHH-TT-HHHHHH-TTT--HHHHHH-GGGHHHHHT-GGG--HHHHHH-TT-HHHHHH-TTS--HHHHTT-TTTHHHHHHHH-TT-TTTGGG--GGG--HHHHHH-GGGB----GGGSSSS--